Protein AF-A0A8H3E520-F1 (afdb_monomer)

Solvent-accessible surface area (backbone atoms only — not comparable to full-atom values): 12399 Å² total; per-residue (Å²): 134,82,82,78,77,76,71,86,87,72,66,72,47,60,16,39,40,47,62,89,47,100,78,28,52,32,46,26,59,73,43,71,66,49,50,52,34,48,75,73,61,36,59,78,46,60,71,42,37,69,41,26,43,71,50,84,28,80,38,60,46,40,53,54,48,36,53,53,45,32,72,74,74,45,58,94,65,39,38,60,53,51,15,66,36,67,69,50,36,47,53,50,42,52,52,50,39,69,46,90,46,90,74,82,57,71,51,69,62,48,76,45,81,45,72,53,62,46,91,96,47,79,62,45,62,39,22,36,38,36,29,55,51,87,51,44,68,62,57,47,50,53,39,44,75,66,60,59,49,58,50,52,68,55,26,46,54,53,48,53,41,51,55,54,53,52,54,63,74,49,66,79,78,77,76,77,72,82,86,77,84,84,84,82,86,83,83,87,84,81,89,82,84,90,88,84,86,91,89,84,86,88,133

Sequence (203 aa):
MLNTEYMPTSSNVLGTPIPFLPHAISVSLPTWDDNVAYVEGDQRVVDAMATGYPRFFIHRDIQALAGICETKFGQPGEKCFLFPSDYTADAFRQFMINHPSVPPSPIPVRLVEYAISGKGTDPLELHIALFQADAFSLGNEFWQHTGLGISSRFASTALNLFAQKESIRRPTSLSTAPDLKTLTSPRNAKETRCWLKPRFARG

Organism: NCBI:txid456999

Secondary structure (DSSP, 8-state):
------------STT-BSSSSTT-S-B---SHHHHHHHHHT-HHHHHH-S---TTTS--HHHHHHHHHHHHHHPPTTEEEEEESSHHHHHHHHHHHHHS--SS------EEEEEEE--TTS--EEEEEEEEEGGGHHHHHHHHHHH--S--HHHHHHHHHHHHHHHHHHS------PPP------------------------

pLDDT: mean 81.7, std 22.61, range [26.23, 98.5]

Foldseek 3Di:
DDPPPDQPQDPLQQQQAVVNDQQGADTDQNDPVSVVCVVVVPCVRVVSHQHHHVLSGVHPLQVVLQVVCCVVPNDPQKGKFKAQDPVLLVVLQCQQQPDDDVVNDGFDWDKDWDWLDAVPDGTRIMIIIMTGPVCVVVSSVCCNPPVRGDGSVSSVVSVVSVVRVVCVVDPPPPPPDDDDDDDDDDDDDDDDDDDDDDDDDDD

Nearest PDB structures (foldseek):
  2gx8-assembly1_B  TM=3.457E-01  e=6.576E-01  Bacillus cereus ATCC 14579
  6czm-assembly1_C  TM=4.032E-01  e=2.481E+00  Medicago truncatula
  6czm-assembly1_F  TM=4.146E-01  e=3.404E+00  Medicago truncatula
  6czm-assembly1_A  TM=3.839E-01  e=2.999E+00  Medicago truncatula
  6czm-assembly1_D  TM=3.875E-01  e=3.626E+00  Medicago truncatula

Structure (mmCIF, N/CA/C/O backbone):
data_AF-A0A8H3E520-F1
#
_entry.id   AF-A0A8H3E520-F1
#
loop_
_atom_site.group_PDB
_atom_site.id
_atom_site.type_symbol
_atom_site.label_atom_id
_atom_site.label_alt_id
_atom_site.label_comp_id
_atom_site.label_asym_id
_atom_site.label_entity_id
_atom_site.label_seq_id
_atom_site.pdbx_PDB_ins_code
_atom_site.Cartn_x
_atom_site.Cartn_y
_atom_site.Cartn_z
_atom_site.occupancy
_atom_site.B_iso_or_equiv
_atom_site.auth_seq_id
_atom_site.auth_comp_id
_atom_site.auth_asym_id
_atom_site.auth_atom_id
_atom_site.pdbx_PDB_model_num
ATOM 1 N N . MET A 1 1 ? 42.693 10.589 7.303 1.00 36.12 1 MET A N 1
ATOM 2 C CA . MET A 1 1 ? 42.311 10.012 5.998 1.00 36.12 1 MET A CA 1
ATOM 3 C C . MET A 1 1 ? 41.198 9.019 6.268 1.00 36.12 1 MET A C 1
ATOM 5 O O . MET A 1 1 ? 41.477 7.967 6.823 1.00 36.12 1 MET A O 1
ATOM 9 N N . LEU A 1 2 ? 39.941 9.400 6.031 1.00 37.69 2 LEU A N 1
ATOM 10 C CA . LEU A 1 2 ? 38.816 8.484 6.217 1.00 37.69 2 LEU A CA 1
ATOM 11 C C . LEU A 1 2 ? 38.733 7.577 4.990 1.00 37.69 2 LEU A C 1
ATOM 13 O O . LEU A 1 2 ? 38.649 8.055 3.859 1.00 37.69 2 LEU A O 1
ATOM 17 N N . ASN A 1 3 ? 38.829 6.278 5.251 1.00 38.84 3 ASN A N 1
ATOM 18 C CA . ASN A 1 3 ? 38.736 5.213 4.270 1.00 38.84 3 ASN A CA 1
ATOM 19 C C . ASN A 1 3 ? 37.339 5.281 3.639 1.00 38.84 3 ASN A C 1
ATOM 21 O O . ASN A 1 3 ? 36.342 4.998 4.301 1.00 38.84 3 ASN A O 1
ATOM 25 N N . THR A 1 4 ? 37.258 5.738 2.390 1.00 45.31 4 THR A N 1
ATOM 26 C CA . THR A 1 4 ? 36.008 5.727 1.623 1.00 45.31 4 THR A CA 1
ATOM 27 C C . THR A 1 4 ? 35.853 4.313 1.089 1.00 45.31 4 THR A C 1
ATOM 29 O O . THR A 1 4 ? 36.310 3.996 -0.006 1.00 45.31 4 THR A O 1
ATOM 32 N N . GLU A 1 5 ? 35.320 3.430 1.928 1.00 48.59 5 GLU A N 1
ATOM 33 C CA . GLU A 1 5 ? 35.005 2.066 1.531 1.00 48.59 5 GLU A CA 1
ATOM 34 C C . GLU A 1 5 ? 33.930 2.137 0.439 1.00 48.59 5 GLU A C 1
ATOM 36 O O . GLU A 1 5 ? 32.817 2.625 0.641 1.00 48.59 5 GLU A O 1
ATOM 41 N N . TYR A 1 6 ? 34.340 1.760 -0.768 1.00 46.47 6 TYR A N 1
ATOM 42 C CA . TYR A 1 6 ? 33.546 1.758 -1.984 1.00 46.47 6 TYR A CA 1
ATOM 43 C C . TYR A 1 6 ? 32.339 0.835 -1.783 1.00 46.47 6 TYR A C 1
ATOM 45 O O . TYR A 1 6 ? 32.478 -0.388 -1.783 1.00 46.47 6 TYR A O 1
ATOM 53 N N . MET A 1 7 ? 31.147 1.409 -1.590 1.00 49.00 7 MET A N 1
ATOM 54 C CA . MET A 1 7 ? 29.906 0.640 -1.679 1.00 49.00 7 MET A CA 1
ATOM 55 C C . MET A 1 7 ? 29.836 0.015 -3.079 1.00 49.00 7 MET A C 1
ATOM 57 O O . MET A 1 7 ? 30.052 0.736 -4.052 1.00 49.00 7 MET A O 1
ATOM 61 N N . PRO A 1 8 ? 29.564 -1.293 -3.227 1.00 46.72 8 PRO A N 1
ATOM 62 C CA . PRO A 1 8 ? 29.490 -1.917 -4.543 1.00 46.72 8 PRO A CA 1
ATOM 63 C C . PRO A 1 8 ? 28.326 -1.294 -5.331 1.00 46.72 8 PRO A C 1
ATOM 65 O O . PRO A 1 8 ? 27.160 -1.548 -5.047 1.00 46.72 8 PRO A O 1
ATOM 68 N N . THR A 1 9 ? 28.638 -0.438 -6.305 1.00 54.03 9 THR A N 1
ATOM 69 C CA . THR A 1 9 ? 27.675 0.397 -7.051 1.00 54.03 9 THR A CA 1
ATOM 70 C C . THR A 1 9 ? 27.057 -0.270 -8.283 1.00 54.03 9 THR A C 1
ATOM 72 O O . THR A 1 9 ? 26.394 0.404 -9.062 1.00 54.03 9 THR A O 1
ATOM 75 N N . SER A 1 10 ? 27.212 -1.577 -8.494 1.00 56.56 10 SER A N 1
ATOM 76 C CA . SER A 1 10 ? 26.623 -2.242 -9.669 1.00 56.56 10 SER A CA 1
ATOM 77 C C . SER A 1 10 ? 25.981 -3.582 -9.328 1.00 56.56 10 SER A C 1
ATOM 79 O O . SER A 1 10 ? 26.473 -4.651 -9.681 1.00 56.56 10 SER A O 1
ATOM 81 N N . SER A 1 11 ? 24.819 -3.552 -8.673 1.00 60.22 11 SER A N 1
ATOM 82 C CA . SER A 1 11 ? 23.921 -4.702 -8.764 1.00 60.22 11 SER A CA 1
ATOM 83 C C . SER A 1 11 ? 23.297 -4.715 -10.164 1.00 60.22 11 SER A C 1
ATOM 85 O O . SER A 1 11 ? 22.214 -4.176 -10.369 1.00 60.22 11 SER A O 1
ATOM 87 N N . ASN A 1 12 ? 23.960 -5.354 -11.131 1.00 77.19 12 ASN A N 1
ATOM 88 C CA . ASN A 1 12 ? 23.386 -5.660 -12.456 1.00 77.19 12 ASN A CA 1
ATOM 89 C C . ASN A 1 12 ? 22.220 -6.669 -12.382 1.00 77.19 12 ASN A C 1
ATOM 91 O O . ASN A 1 12 ? 21.696 -7.102 -13.402 1.00 77.19 12 ASN A O 1
ATOM 95 N N . VAL A 1 13 ? 21.842 -7.090 -11.176 1.00 92.69 13 VAL A N 1
ATOM 96 C CA . VAL A 1 13 ? 20.749 -8.022 -10.931 1.00 92.69 13 VAL A CA 1
ATOM 97 C C . VAL A 1 13 ? 19.438 -7.243 -10.901 1.00 92.69 13 VAL A C 1
ATOM 99 O O . VAL A 1 13 ? 19.226 -6.410 -10.016 1.00 92.69 13 VAL A O 1
ATOM 102 N N . LEU A 1 14 ? 18.569 -7.545 -11.864 1.00 94.44 14 LEU A N 1
ATOM 103 C CA . LEU A 1 14 ? 17.219 -7.000 -11.987 1.00 94.44 14 LEU A CA 1
ATOM 104 C C . LEU A 1 14 ? 16.463 -7.028 -10.651 1.00 94.44 14 LEU A C 1
ATOM 106 O O . LEU A 1 14 ? 16.479 -8.032 -9.943 1.00 94.44 14 LEU A O 1
ATOM 110 N N . GLY A 1 15 ? 15.801 -5.921 -10.318 1.00 93.19 15 GLY A N 1
ATOM 111 C CA . GLY A 1 15 ? 14.939 -5.805 -9.143 1.00 93.19 15 GLY A CA 1
ATOM 112 C C . GLY A 1 15 ? 15.669 -5.607 -7.811 1.00 93.19 15 GLY A C 1
ATOM 113 O O . GLY A 1 15 ? 15.013 -5.409 -6.785 1.00 93.19 15 GLY A O 1
ATOM 114 N N . THR A 1 16 ? 17.009 -5.596 -7.807 1.00 94.25 16 THR A N 1
ATOM 115 C CA . THR A 1 16 ? 17.799 -5.363 -6.586 1.00 94.25 16 THR A CA 1
ATOM 116 C C . THR A 1 16 ? 17.612 -3.929 -6.076 1.00 94.25 16 THR A C 1
ATOM 118 O O . THR A 1 16 ? 17.698 -3.004 -6.884 1.00 94.25 16 THR A O 1
ATOM 121 N N . PRO A 1 17 ? 17.402 -3.705 -4.763 1.00 93.75 17 PRO A N 1
ATOM 122 C CA . PRO A 1 17 ? 17.286 -2.365 -4.189 1.00 93.75 17 PRO A CA 1
ATOM 123 C C . PRO A 1 17 ? 18.548 -1.515 -4.390 1.00 93.75 17 PRO A C 1
ATOM 125 O O . PRO A 1 17 ? 19.662 -1.991 -4.162 1.00 93.75 17 PRO A O 1
ATOM 128 N N . ILE A 1 18 ? 18.370 -0.239 -4.750 1.00 91.50 18 ILE A N 1
ATOM 129 C CA . ILE A 1 18 ? 19.457 0.740 -4.887 1.00 91.50 18 ILE A CA 1
ATOM 130 C C . ILE A 1 18 ? 19.154 1.978 -4.020 1.00 91.50 18 ILE A C 1
ATOM 132 O O . ILE A 1 18 ? 18.182 2.688 -4.293 1.00 91.50 18 ILE A O 1
ATOM 136 N N . PRO A 1 19 ? 19.976 2.294 -2.998 1.00 91.50 19 PRO A N 1
ATOM 137 C CA . PRO A 1 19 ? 21.049 1.464 -2.433 1.00 91.50 19 PRO A CA 1
ATOM 138 C C . PRO A 1 19 ? 20.498 0.171 -1.808 1.00 91.50 19 PRO A C 1
ATOM 140 O O . PRO A 1 19 ? 19.293 0.053 -1.594 1.00 91.50 19 PRO A O 1
ATOM 143 N N . PHE A 1 20 ? 21.370 -0.785 -1.472 1.00 91.12 20 PHE A N 1
ATOM 144 C CA . PHE A 1 20 ? 20.974 -2.062 -0.865 1.00 91.12 20 PHE A CA 1
ATOM 145 C C . PHE A 1 20 ? 20.517 -1.887 0.597 1.00 91.12 20 PHE A C 1
ATOM 147 O O . PHE A 1 20 ? 21.242 -2.182 1.545 1.00 91.12 20 PHE A O 1
ATOM 154 N N . LEU A 1 21 ? 19.309 -1.348 0.775 1.00 92.69 21 LEU A N 1
ATOM 155 C CA . LEU A 1 21 ? 18.659 -1.089 2.057 1.00 92.69 21 LEU A CA 1
ATOM 156 C C . LEU A 1 21 ? 17.208 -1.600 2.028 1.00 92.69 21 LEU A C 1
ATOM 158 O O . LEU A 1 21 ? 16.562 -1.503 0.983 1.00 92.69 21 LEU A O 1
ATOM 162 N N . PRO A 1 22 ? 16.646 -2.049 3.170 1.00 90.62 22 PRO A N 1
ATOM 163 C CA . PRO A 1 22 ? 15.295 -2.626 3.228 1.00 90.62 22 PRO A CA 1
ATOM 164 C C . PRO A 1 22 ? 14.175 -1.717 2.715 1.00 90.62 22 PRO A C 1
ATOM 166 O O . PRO A 1 22 ? 13.149 -2.199 2.264 1.00 90.62 22 PRO A O 1
ATOM 169 N N . HIS A 1 23 ? 14.358 -0.399 2.795 1.00 94.25 23 HIS A N 1
ATOM 170 C CA . HIS A 1 23 ? 13.349 0.594 2.421 1.00 94.25 23 HIS A CA 1
ATOM 171 C C . HIS A 1 23 ? 13.836 1.519 1.303 1.00 94.25 23 HIS A C 1
ATOM 173 O O . HIS A 1 23 ? 13.435 2.684 1.246 1.00 94.25 23 HIS A O 1
ATOM 179 N N . ALA A 1 24 ? 14.747 1.035 0.454 1.00 94.06 24 ALA A N 1
ATOM 180 C CA . ALA A 1 24 ? 15.165 1.788 -0.719 1.00 94.06 24 ALA A CA 1
ATOM 181 C C . ALA A 1 24 ? 13.967 2.047 -1.643 1.00 94.06 24 ALA A C 1
ATOM 183 O O . ALA A 1 24 ? 13.038 1.246 -1.720 1.00 94.06 24 ALA A O 1
ATOM 184 N N . ILE A 1 25 ? 13.994 3.182 -2.335 1.00 93.44 25 ILE A N 1
ATOM 185 C CA . ILE A 1 25 ? 12.897 3.648 -3.199 1.00 93.44 25 ILE A CA 1
ATOM 186 C C . ILE A 1 25 ? 13.217 3.507 -4.690 1.00 93.44 25 ILE A C 1
ATOM 188 O O . ILE A 1 25 ? 12.490 4.022 -5.534 1.00 93.44 25 ILE A O 1
ATOM 192 N N . SER A 1 26 ? 14.334 2.856 -5.006 1.00 92.88 26 SER A N 1
ATOM 193 C CA . SER A 1 26 ? 14.795 2.595 -6.363 1.00 92.88 26 SER A CA 1
ATOM 194 C C . SER A 1 26 ? 15.270 1.152 -6.467 1.00 92.88 26 SER A C 1
ATOM 196 O O . SER A 1 26 ? 15.669 0.544 -5.468 1.00 92.88 26 SER A O 1
ATOM 198 N N . VAL A 1 27 ? 15.217 0.614 -7.681 1.00 93.44 27 VAL A N 1
ATOM 199 C CA . VAL A 1 27 ? 15.663 -0.737 -8.016 1.00 93.44 27 VAL A CA 1
ATOM 200 C C . VAL A 1 27 ? 16.509 -0.734 -9.275 1.00 93.44 27 VAL A C 1
ATOM 202 O O . VAL A 1 27 ? 16.410 0.163 -10.109 1.00 93.44 27 VAL A O 1
ATOM 205 N N . SER A 1 28 ? 17.330 -1.767 -9.415 1.00 94.31 28 SER A N 1
ATOM 206 C CA . SER A 1 28 ? 18.088 -2.015 -10.632 1.00 94.31 28 SER A CA 1
ATOM 207 C C . SER A 1 28 ? 17.175 -2.492 -11.759 1.00 94.31 28 SER A C 1
ATOM 209 O O . SER A 1 28 ? 16.556 -3.552 -11.655 1.00 94.31 28 SER A O 1
ATOM 211 N N . LEU A 1 29 ? 17.129 -1.725 -12.846 1.00 94.50 29 LEU A N 1
ATOM 212 C CA . LEU A 1 29 ? 16.596 -2.129 -14.147 1.00 94.50 29 LEU A CA 1
ATOM 213 C C . LEU A 1 29 ? 17.771 -2.069 -15.139 1.00 94.50 29 LEU A C 1
ATOM 215 O O . LEU A 1 29 ? 18.030 -1.007 -15.709 1.00 94.50 29 LEU A O 1
ATOM 219 N N . PRO A 1 30 ? 18.564 -3.151 -15.256 1.00 94.06 30 PR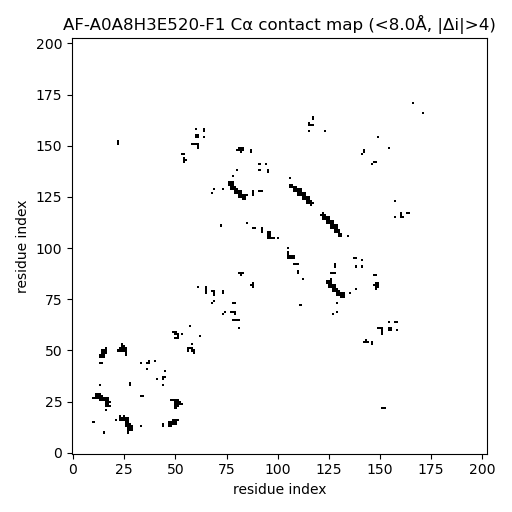O A N 1
ATOM 220 C CA . PRO A 1 30 ? 19.898 -3.101 -15.853 1.00 94.06 30 PRO A CA 1
ATOM 221 C C . PRO A 1 30 ? 19.888 -2.876 -17.369 1.00 94.06 30 PRO A C 1
ATOM 223 O O . PRO A 1 30 ? 20.884 -2.398 -17.912 1.00 94.06 30 PRO A O 1
ATOM 226 N N . THR A 1 31 ? 18.792 -3.202 -18.058 1.00 94.44 31 THR A N 1
ATOM 227 C CA . THR A 1 31 ? 18.652 -3.011 -19.508 1.00 94.44 31 THR A CA 1
ATOM 228 C C . THR A 1 31 ? 17.487 -2.083 -19.857 1.00 94.44 31 THR A C 1
ATOM 230 O O . THR A 1 31 ? 16.575 -1.856 -19.058 1.00 94.44 31 THR A O 1
ATOM 233 N N . TRP A 1 32 ? 17.498 -1.534 -21.076 1.00 95.12 32 TRP A N 1
ATOM 234 C CA . TRP A 1 32 ? 16.351 -0.781 -21.593 1.00 95.12 32 TRP A CA 1
ATOM 235 C C . TRP A 1 32 ? 15.110 -1.673 -21.739 1.00 95.12 32 TRP A C 1
ATOM 237 O O . TRP A 1 32 ? 14.015 -1.244 -21.390 1.00 95.12 32 TRP A O 1
ATOM 247 N N . ASP A 1 33 ? 15.290 -2.932 -22.144 1.00 96.31 33 ASP A N 1
ATOM 248 C CA . ASP A 1 33 ? 14.200 -3.908 -22.242 1.00 96.31 33 ASP A CA 1
ATOM 249 C C . ASP A 1 33 ? 13.547 -4.166 -20.877 1.00 96.31 33 ASP A C 1
ATOM 251 O O . ASP A 1 33 ? 12.329 -4.281 -20.796 1.00 96.31 33 ASP A O 1
ATOM 255 N N . ASP A 1 34 ? 14.316 -4.171 -19.782 1.00 95.50 34 ASP A N 1
ATOM 256 C CA . ASP A 1 34 ? 13.751 -4.251 -18.428 1.00 95.50 34 ASP A CA 1
ATOM 257 C C . ASP A 1 34 ? 12.934 -3.006 -18.055 1.00 95.50 34 ASP A C 1
ATOM 259 O O . ASP A 1 34 ? 11.949 -3.122 -17.329 1.00 95.50 34 ASP A O 1
ATOM 263 N N . ASN A 1 35 ? 13.305 -1.820 -18.555 1.00 94.12 35 ASN A N 1
ATOM 264 C CA . ASN A 1 35 ? 12.515 -0.601 -18.353 1.00 94.12 35 ASN A CA 1
ATOM 265 C C . ASN A 1 35 ? 11.197 -0.655 -19.134 1.00 94.12 35 ASN A C 1
ATOM 267 O O . ASN A 1 35 ? 10.155 -0.307 -18.583 1.00 94.12 35 ASN A O 1
ATOM 271 N N . VAL A 1 36 ? 11.231 -1.114 -20.389 1.00 95.75 36 VAL A N 1
ATOM 272 C CA . VAL A 1 36 ? 10.022 -1.313 -21.205 1.00 95.75 36 VAL A CA 1
ATOM 273 C C . VAL A 1 36 ? 9.106 -2.344 -20.543 1.00 95.75 36 VAL A C 1
ATOM 275 O O . VAL A 1 36 ? 7.950 -2.044 -20.259 1.00 95.75 36 VAL A O 1
ATOM 278 N N . ALA A 1 37 ? 9.649 -3.509 -20.189 1.00 95.12 37 ALA A N 1
ATOM 279 C CA . ALA A 1 37 ? 8.913 -4.590 -19.544 1.00 95.12 37 ALA A CA 1
ATOM 280 C C . ALA A 1 37 ? 8.342 -4.189 -18.169 1.00 95.12 37 ALA A C 1
ATOM 282 O O . ALA A 1 37 ? 7.238 -4.602 -17.821 1.00 95.12 37 ALA A O 1
ATOM 283 N N . TYR A 1 38 ? 9.039 -3.343 -17.396 1.00 93.88 38 TYR A N 1
ATOM 284 C CA . TYR A 1 38 ? 8.496 -2.762 -16.162 1.00 93.88 38 TYR A CA 1
ATOM 285 C C . TYR A 1 38 ? 7.240 -1.920 -16.427 1.00 93.88 38 TYR A C 1
ATOM 287 O O . TYR A 1 38 ? 6.239 -2.076 -15.729 1.00 93.88 38 TYR A O 1
ATOM 295 N N . VAL A 1 39 ? 7.277 -1.044 -17.437 1.00 91.00 39 VAL A N 1
ATOM 296 C CA . VAL A 1 39 ? 6.141 -0.179 -17.799 1.00 91.00 39 VAL A CA 1
ATOM 297 C C . VAL A 1 39 ? 4.965 -0.993 -18.341 1.00 91.00 39 VAL A C 1
ATOM 299 O O . VAL A 1 39 ? 3.815 -0.679 -18.044 1.00 91.00 39 VAL A O 1
ATOM 302 N N . GLU A 1 40 ? 5.243 -2.053 -19.097 1.00 93.88 40 GLU A N 1
ATOM 303 C CA . GLU A 1 40 ? 4.228 -2.973 -19.627 1.00 93.88 40 GLU A CA 1
ATOM 304 C C . GLU A 1 40 ? 3.661 -3.931 -18.563 1.00 93.88 40 GLU A C 1
ATOM 306 O O . GLU A 1 40 ? 2.665 -4.609 -18.813 1.00 93.88 40 GLU A O 1
ATOM 311 N N . GLY A 1 41 ? 4.256 -3.973 -17.365 1.00 91.44 41 GLY A N 1
ATOM 312 C CA . GLY A 1 41 ? 3.816 -4.837 -16.272 1.00 91.44 41 GLY A CA 1
ATOM 313 C C . GLY A 1 41 ? 4.168 -6.314 -16.468 1.00 91.44 41 GLY A C 1
ATOM 314 O O . GLY A 1 41 ? 3.446 -7.183 -15.979 1.00 91.44 41 GLY A O 1
ATOM 315 N N . ASP A 1 42 ? 5.259 -6.616 -17.178 1.00 95.50 42 ASP A N 1
ATOM 316 C CA . ASP A 1 42 ? 5.757 -7.983 -17.352 1.00 95.50 42 ASP A CA 1
ATOM 317 C C . ASP A 1 42 ? 6.078 -8.615 -15.986 1.00 95.50 42 ASP A C 1
ATOM 319 O O . ASP A 1 42 ? 6.880 -8.091 -15.201 1.00 95.50 42 ASP A O 1
ATOM 323 N N . GLN A 1 43 ? 5.484 -9.782 -15.720 1.00 94.06 43 GLN A N 1
ATOM 324 C CA . GLN A 1 43 ? 5.637 -10.491 -14.450 1.00 94.06 43 GLN A CA 1
ATOM 325 C C . GLN A 1 43 ? 7.088 -10.858 -14.141 1.00 94.06 43 GLN A C 1
ATOM 327 O O . GLN A 1 43 ? 7.489 -10.794 -12.985 1.00 94.06 43 GLN A O 1
ATOM 332 N N . ARG A 1 44 ? 7.927 -11.136 -15.148 1.00 94.56 44 ARG A N 1
ATOM 333 C CA . ARG A 1 44 ? 9.363 -11.388 -14.937 1.00 94.56 44 ARG A CA 1
ATOM 334 C C . ARG A 1 44 ? 10.037 -10.225 -14.206 1.00 94.56 44 ARG A C 1
ATOM 336 O O . ARG A 1 44 ? 10.920 -10.456 -13.383 1.00 94.56 44 ARG A O 1
ATOM 343 N N . VAL A 1 45 ? 9.655 -8.987 -14.528 1.00 94.12 45 VAL A N 1
ATOM 344 C CA . VAL A 1 45 ? 10.217 -7.783 -13.906 1.00 94.12 45 VAL A CA 1
ATOM 345 C C . VAL A 1 45 ? 9.507 -7.479 -12.593 1.00 94.12 45 VAL A C 1
ATOM 347 O O . VAL A 1 45 ? 10.175 -7.288 -11.578 1.00 94.12 45 VAL A O 1
ATOM 350 N N . VAL A 1 46 ? 8.173 -7.486 -12.587 1.00 91.69 46 VAL A N 1
ATOM 351 C CA . VAL A 1 46 ? 7.361 -7.171 -11.399 1.00 91.69 46 VAL A CA 1
ATOM 352 C C . VAL A 1 46 ? 7.646 -8.135 -10.240 1.00 91.69 46 VAL A C 1
ATOM 354 O O . VAL A 1 46 ? 7.775 -7.697 -9.093 1.00 91.69 46 VAL A O 1
ATOM 357 N N . ASP A 1 47 ? 7.812 -9.427 -10.524 1.00 92.31 47 ASP A N 1
ATOM 358 C CA . ASP A 1 47 ? 8.134 -10.441 -9.516 1.00 92.31 47 ASP A CA 1
ATOM 359 C C . ASP A 1 47 ? 9.577 -10.322 -9.012 1.00 92.31 47 ASP A C 1
ATOM 361 O O . ASP A 1 47 ? 9.847 -10.598 -7.842 1.00 92.31 47 ASP A O 1
ATOM 365 N N . ALA A 1 48 ? 10.508 -9.871 -9.861 1.00 93.31 48 ALA A N 1
ATOM 366 C CA . ALA A 1 48 ? 11.903 -9.656 -9.478 1.00 93.31 48 ALA A CA 1
ATOM 367 C C . ALA A 1 48 ? 12.095 -8.413 -8.591 1.00 93.31 48 ALA A C 1
ATOM 369 O O . ALA A 1 48 ? 13.071 -8.332 -7.842 1.00 93.31 48 ALA A O 1
ATOM 370 N N . MET A 1 49 ? 11.187 -7.434 -8.654 1.00 91.69 49 MET A N 1
ATOM 371 C CA . MET A 1 49 ? 11.284 -6.200 -7.874 1.00 91.69 49 MET A CA 1
ATOM 372 C C . MET A 1 49 ? 11.142 -6.452 -6.368 1.00 91.69 49 MET A C 1
ATOM 374 O O . MET A 1 49 ? 10.065 -6.772 -5.852 1.00 91.69 49 MET A O 1
ATOM 378 N N . ALA A 1 50 ? 12.233 -6.213 -5.638 1.00 90.25 50 ALA A N 1
ATOM 379 C CA . ALA A 1 50 ? 12.231 -6.233 -4.178 1.00 90.25 50 ALA A CA 1
ATOM 380 C C . ALA A 1 50 ? 11.555 -4.987 -3.578 1.00 90.25 50 ALA A C 1
ATOM 382 O O . ALA A 1 50 ? 10.921 -5.055 -2.526 1.00 90.25 50 ALA A O 1
ATOM 383 N N . THR A 1 51 ? 11.691 -3.843 -4.249 1.00 93.00 51 THR A N 1
ATOM 384 C CA . THR A 1 51 ? 11.105 -2.556 -3.858 1.00 93.00 51 THR A CA 1
ATOM 385 C C . THR A 1 51 ? 10.810 -1.719 -5.106 1.00 93.00 51 THR A C 1
ATOM 387 O O . THR A 1 51 ? 10.958 -2.186 -6.231 1.00 93.00 51 THR A O 1
ATOM 390 N N . GLY A 1 52 ? 10.399 -0.472 -4.930 1.00 92.31 52 GLY A N 1
ATOM 391 C CA . GLY A 1 52 ? 10.237 0.483 -6.010 1.00 92.31 52 GLY A CA 1
ATOM 392 C C . GLY A 1 52 ? 9.875 1.854 -5.468 1.00 92.31 52 GLY A C 1
ATOM 393 O O . GLY A 1 52 ? 9.830 2.080 -4.254 1.00 92.31 52 GLY A O 1
ATOM 394 N N . TYR A 1 53 ? 9.604 2.784 -6.375 1.00 93.56 53 TYR A N 1
ATOM 395 C CA . TYR A 1 53 ? 9.166 4.107 -5.969 1.00 93.56 53 TYR A CA 1
ATOM 396 C C . TYR A 1 53 ? 7.796 4.003 -5.268 1.00 93.56 53 TYR A C 1
ATOM 398 O O . TYR A 1 53 ? 6.876 3.444 -5.871 1.00 93.56 53 TYR A O 1
ATOM 406 N N . PRO A 1 54 ? 7.611 4.544 -4.043 1.00 92.31 54 PRO A N 1
ATOM 407 C CA . PRO A 1 54 ? 6.444 4.250 -3.200 1.00 92.31 54 PRO A CA 1
ATOM 408 C C . PRO A 1 54 ? 5.075 4.514 -3.831 1.00 92.31 54 PRO A C 1
ATOM 410 O O . PRO A 1 54 ? 4.086 3.926 -3.409 1.00 92.31 54 PRO A O 1
ATOM 413 N N . ARG A 1 55 ? 5.005 5.397 -4.833 1.00 93.19 55 ARG A N 1
ATOM 414 C CA . ARG A 1 55 ? 3.761 5.685 -5.555 1.00 93.19 55 ARG A CA 1
ATOM 415 C C . ARG A 1 55 ? 3.398 4.590 -6.556 1.00 93.19 55 ARG A C 1
ATOM 417 O O . ARG A 1 55 ? 2.226 4.292 -6.685 1.00 93.19 55 ARG A O 1
ATOM 424 N N . PHE A 1 56 ? 4.374 3.966 -7.214 1.00 91.00 56 PHE A N 1
ATOM 425 C CA . PHE A 1 56 ? 4.142 2.954 -8.258 1.00 91.00 56 PHE A CA 1
ATOM 426 C C . PHE A 1 56 ? 4.277 1.518 -7.751 1.00 91.00 56 PHE A C 1
ATOM 428 O O . PHE A 1 56 ? 3.734 0.598 -8.352 1.00 91.00 56 PHE A O 1
ATOM 435 N N . PHE A 1 57 ? 4.977 1.326 -6.634 1.00 92.25 57 PHE A N 1
ATOM 436 C CA . PHE A 1 57 ? 5.178 0.026 -6.015 1.00 92.25 57 PHE A CA 1
ATOM 437 C C . PHE A 1 57 ? 4.765 0.086 -4.544 1.00 92.25 57 PHE A C 1
ATOM 439 O O . PHE A 1 57 ? 5.450 0.688 -3.712 1.00 92.25 57 PHE A O 1
ATOM 446 N N . ILE A 1 58 ? 3.647 -0.561 -4.208 1.00 94.69 58 ILE A N 1
ATOM 447 C CA . ILE A 1 58 ? 3.236 -0.733 -2.812 1.00 94.69 58 ILE A CA 1
ATOM 448 C C . ILE A 1 58 ? 4.221 -1.706 -2.168 1.00 94.69 58 ILE A C 1
ATOM 450 O O . ILE A 1 58 ? 4.262 -2.879 -2.526 1.00 94.69 58 ILE A O 1
ATOM 454 N N . HIS A 1 59 ? 5.028 -1.218 -1.230 1.00 95.62 59 HIS A N 1
ATOM 455 C CA . HIS A 1 59 ? 6.089 -2.002 -0.599 1.00 95.62 59 HIS A CA 1
ATOM 456 C C . HIS A 1 59 ? 5.570 -3.321 0.002 1.00 95.62 59 HIS A C 1
ATOM 458 O O . HIS A 1 59 ? 4.479 -3.362 0.571 1.00 95.62 59 HIS A O 1
ATOM 464 N N . ARG A 1 60 ? 6.370 -4.394 -0.058 1.00 94.69 60 ARG A N 1
ATOM 465 C CA . ARG A 1 60 ? 5.961 -5.743 0.384 1.00 94.69 60 ARG A CA 1
ATOM 466 C C . ARG A 1 60 ? 5.514 -5.791 1.850 1.00 94.69 60 ARG A C 1
ATOM 468 O O . ARG A 1 60 ? 4.500 -6.411 2.140 1.00 94.69 60 ARG A O 1
ATOM 475 N N . ASP A 1 61 ? 6.174 -5.058 2.748 1.00 96.88 61 ASP A N 1
ATOM 476 C CA . ASP A 1 61 ? 5.719 -4.917 4.146 1.00 96.88 61 ASP A CA 1
ATOM 477 C C . ASP A 1 61 ? 4.311 -4.309 4.262 1.00 96.88 61 ASP A C 1
ATOM 479 O O . ASP A 1 61 ? 3.519 -4.726 5.103 1.00 96.88 61 ASP A O 1
ATOM 483 N N . ILE A 1 62 ? 3.974 -3.338 3.406 1.00 97.75 62 ILE A N 1
ATOM 484 C CA . ILE A 1 62 ? 2.640 -2.724 3.382 1.00 97.75 62 ILE A CA 1
ATOM 485 C C . ILE A 1 62 ? 1.620 -3.756 2.890 1.00 97.75 62 ILE A C 1
ATOM 487 O O . ILE A 1 62 ? 0.566 -3.896 3.502 1.00 97.75 62 ILE A O 1
ATOM 491 N N . GLN A 1 63 ? 1.954 -4.528 1.847 1.00 97.06 63 GLN A N 1
ATOM 492 C CA . GLN A 1 63 ? 1.108 -5.619 1.342 1.00 97.06 63 GLN A CA 1
ATOM 493 C C . GLN A 1 63 ? 0.877 -6.704 2.409 1.00 97.06 63 GLN A C 1
ATOM 495 O O . GLN A 1 63 ? -0.251 -7.152 2.607 1.00 97.06 63 GLN A O 1
ATOM 500 N N . ALA A 1 64 ? 1.925 -7.102 3.133 1.00 97.50 64 ALA A N 1
ATOM 501 C CA . ALA A 1 64 ? 1.833 -8.093 4.203 1.00 97.50 64 ALA A CA 1
ATOM 502 C C . ALA A 1 64 ? 0.955 -7.596 5.361 1.00 97.50 64 ALA A C 1
ATOM 504 O O . ALA A 1 64 ? 0.079 -8.321 5.838 1.00 97.50 64 ALA A O 1
ATOM 505 N N . LEU A 1 65 ? 1.143 -6.342 5.78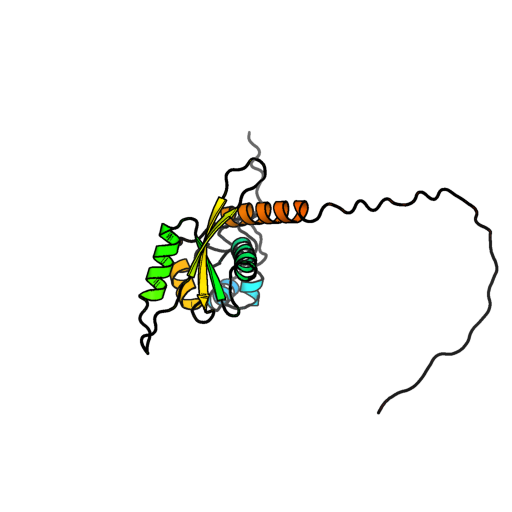3 1.00 98.19 65 LEU A N 1
ATOM 506 C CA . LEU A 1 65 ? 0.314 -5.725 6.815 1.00 98.19 65 LEU A CA 1
ATOM 507 C C . LEU A 1 65 ? -1.147 -5.599 6.364 1.00 98.19 65 LEU A C 1
ATOM 509 O O . LEU A 1 65 ? -2.049 -5.888 7.152 1.00 98.19 65 LEU A O 1
ATOM 513 N N . ALA A 1 66 ? -1.385 -5.221 5.107 1.00 98.12 66 ALA A N 1
ATOM 514 C CA . ALA A 1 66 ? -2.721 -5.165 4.524 1.00 98.12 66 ALA A CA 1
ATOM 515 C C . ALA A 1 66 ? -3.388 -6.547 4.551 1.00 98.12 66 ALA A C 1
ATOM 517 O O . ALA A 1 66 ? -4.505 -6.657 5.037 1.00 98.12 66 ALA A O 1
ATOM 518 N N . GLY A 1 67 ? -2.683 -7.619 4.176 1.00 97.81 67 GLY A N 1
ATOM 519 C CA . GLY A 1 67 ? -3.210 -8.989 4.246 1.00 97.81 67 GLY A CA 1
ATOM 520 C C . GLY A 1 67 ? -3.617 -9.432 5.661 1.00 97.81 67 GLY A C 1
ATOM 521 O O . GLY A 1 67 ? -4.657 -10.072 5.846 1.00 97.81 67 GLY A O 1
ATOM 522 N N . ILE A 1 68 ? -2.849 -9.044 6.687 1.00 96.94 68 ILE A N 1
ATOM 523 C CA . ILE A 1 68 ? -3.228 -9.264 8.095 1.00 96.94 68 ILE A CA 1
ATOM 524 C C . ILE A 1 68 ? -4.506 -8.486 8.433 1.00 96.94 68 ILE A C 1
ATOM 526 O O . ILE A 1 68 ? -5.399 -9.017 9.097 1.00 96.94 68 ILE A O 1
ATOM 530 N N . CYS A 1 69 ? -4.607 -7.235 7.983 1.00 97.38 69 CYS A N 1
ATOM 531 C CA . CYS A 1 69 ? -5.763 -6.379 8.242 1.00 97.38 69 CYS A CA 1
ATOM 532 C C . CYS A 1 69 ? -7.022 -6.873 7.514 1.00 97.38 69 CYS A C 1
ATOM 534 O O . CYS A 1 69 ? -8.086 -6.914 8.126 1.00 97.38 69 CYS A O 1
ATOM 536 N N . GLU A 1 70 ? -6.897 -7.321 6.264 1.00 97.81 70 GLU A N 1
ATOM 537 C CA . GLU A 1 70 ? -7.957 -7.966 5.478 1.00 97.81 70 GLU A CA 1
ATOM 538 C C . GLU A 1 70 ? -8.479 -9.212 6.199 1.00 97.81 70 GLU A C 1
ATOM 540 O O . GLU A 1 70 ? -9.680 -9.351 6.403 1.00 97.81 70 GLU A O 1
ATOM 545 N N . THR A 1 71 ? -7.580 -10.071 6.688 1.00 96.69 71 THR A N 1
ATOM 546 C CA . THR A 1 71 ? -7.961 -11.287 7.427 1.00 96.69 71 THR A CA 1
ATOM 547 C C . THR A 1 71 ? -8.652 -10.971 8.756 1.00 96.69 71 THR A C 1
ATOM 549 O O . THR A 1 71 ? -9.547 -11.693 9.190 1.00 96.69 71 THR A O 1
ATOM 552 N N . LYS A 1 72 ? -8.218 -9.909 9.442 1.00 95.88 72 LYS A N 1
ATOM 553 C CA . LYS A 1 72 ? -8.682 -9.580 10.795 1.00 95.88 72 LYS A CA 1
ATOM 554 C C . LYS A 1 72 ? -9.952 -8.731 10.823 1.00 95.88 72 LYS A C 1
ATOM 556 O O . LYS A 1 72 ? -10.754 -8.881 11.742 1.00 95.88 72 LYS A O 1
ATOM 561 N N . PHE A 1 73 ? -10.092 -7.805 9.881 1.00 96.94 73 PHE A N 1
ATOM 562 C CA . PHE A 1 73 ? -11.130 -6.772 9.893 1.00 96.94 73 PHE A CA 1
ATOM 563 C C . PHE A 1 73 ? -11.988 -6.761 8.631 1.00 96.94 73 PHE A C 1
ATOM 565 O O . PHE A 1 73 ? -13.036 -6.109 8.640 1.00 96.94 73 PHE A O 1
ATOM 572 N N . GLY A 1 74 ? -11.547 -7.417 7.557 1.00 96.12 74 GLY A N 1
ATOM 573 C CA . GLY A 1 74 ? -12.249 -7.467 6.283 1.00 96.12 74 GLY A CA 1
ATOM 574 C C . GLY A 1 74 ? -13.336 -8.533 6.230 1.00 96.12 74 GLY A C 1
ATOM 575 O O . GLY A 1 74 ? -13.373 -9.479 7.017 1.00 96.12 74 GLY A O 1
ATOM 576 N N . GLN A 1 75 ? -14.246 -8.346 5.285 1.00 96.12 75 GLN A N 1
ATOM 577 C CA . GLN A 1 75 ? -15.237 -9.324 4.854 1.00 96.12 75 GLN A CA 1
ATOM 578 C C . GLN A 1 75 ? -14.756 -10.037 3.577 1.00 96.12 75 GLN A C 1
ATOM 580 O O . GLN A 1 75 ? -13.837 -9.555 2.908 1.00 96.12 75 GLN A O 1
ATOM 585 N N . PRO A 1 76 ? -15.349 -11.187 3.202 1.00 95.12 76 PRO A N 1
ATOM 586 C CA . PRO A 1 76 ? -15.021 -11.847 1.942 1.00 95.12 76 PRO A CA 1
ATOM 587 C C . PRO A 1 76 ? -15.158 -10.890 0.751 1.00 95.12 76 PRO A C 1
ATOM 589 O O . PRO A 1 76 ? -16.187 -10.239 0.597 1.00 95.12 76 PRO A O 1
ATOM 592 N N . GLY A 1 77 ? -14.120 -10.815 -0.083 1.00 94.94 77 GLY A N 1
ATOM 593 C CA . GLY A 1 77 ? -14.081 -9.918 -1.243 1.00 94.94 77 GLY A CA 1
ATOM 594 C C . GLY A 1 77 ? -13.611 -8.490 -0.944 1.00 94.94 77 GLY A C 1
ATOM 595 O O . GLY A 1 77 ? -13.420 -7.725 -1.887 1.00 94.94 77 GLY A O 1
ATOM 596 N N . GLU A 1 78 ? -13.367 -8.127 0.320 1.00 97.12 78 GLU A N 1
ATOM 597 C CA . GLU A 1 78 ? -12.795 -6.821 0.655 1.00 97.12 78 GLU A CA 1
ATOM 598 C C . GLU A 1 78 ? -11.265 -6.798 0.525 1.00 97.12 78 GLU A C 1
ATOM 600 O O . GLU A 1 78 ? -10.559 -7.768 0.814 1.00 97.12 78 GLU A O 1
ATOM 605 N N . LYS A 1 79 ? -10.761 -5.634 0.121 1.00 98.12 79 LYS A N 1
ATOM 606 C CA . LYS A 1 79 ? -9.357 -5.224 0.153 1.00 98.12 79 LYS A CA 1
ATOM 607 C C . LYS A 1 79 ? -9.198 -3.997 1.032 1.00 98.12 79 LYS A C 1
ATOM 609 O O . LYS A 1 79 ? -10.190 -3.350 1.375 1.00 98.12 79 LYS A O 1
ATOM 614 N N . CYS A 1 80 ? -7.961 -3.682 1.418 1.00 98.25 80 CYS A N 1
ATOM 615 C CA . CYS A 1 80 ? -7.710 -2.476 2.200 1.00 98.25 80 CYS A CA 1
ATOM 616 C C . CYS A 1 80 ? -6.527 -1.628 1.736 1.00 98.25 80 CYS A C 1
ATOM 618 O O . CYS A 1 80 ? -5.512 -2.140 1.267 1.00 98.25 80 CYS A O 1
ATOM 620 N N . PHE A 1 81 ? -6.654 -0.322 1.974 1.00 98.31 81 PHE A N 1
ATOM 621 C CA . PHE A 1 81 ? -5.537 0.614 2.042 1.00 98.31 81 PHE A CA 1
ATOM 622 C C . PHE A 1 81 ? -5.322 1.066 3.488 1.00 98.31 81 PHE A C 1
ATOM 624 O O . PHE A 1 81 ? -6.248 1.092 4.303 1.00 98.31 81 PHE A O 1
ATOM 631 N N . LEU A 1 82 ? -4.070 1.390 3.804 1.00 98.44 82 LEU A N 1
ATOM 632 C CA . LEU A 1 82 ? -3.607 1.675 5.155 1.00 98.44 82 LEU A CA 1
ATOM 633 C C . LEU A 1 82 ? -3.094 3.111 5.247 1.00 98.44 82 LEU A C 1
ATOM 635 O O . LEU A 1 82 ? -2.263 3.533 4.436 1.00 98.44 82 LEU A O 1
ATOM 639 N N . PHE A 1 83 ? -3.544 3.823 6.274 1.00 98.50 83 PHE A N 1
ATOM 640 C CA . PHE A 1 83 ? -3.312 5.248 6.467 1.00 98.50 83 PHE A CA 1
ATOM 641 C C . PHE A 1 83 ? -2.761 5.548 7.869 1.00 98.50 83 PHE A C 1
ATOM 643 O O . PHE A 1 83 ? -3.118 4.862 8.833 1.00 98.50 83 PHE A O 1
ATOM 650 N N . PRO A 1 84 ? -1.880 6.559 7.996 1.00 97.06 84 PRO A N 1
ATOM 651 C CA . PRO A 1 84 ? -1.272 6.933 9.270 1.00 97.06 84 PRO A CA 1
ATOM 652 C C . PRO A 1 84 ? -2.177 7.808 10.151 1.00 97.06 84 PRO A C 1
ATOM 654 O O . PRO A 1 84 ? -1.818 8.047 11.297 1.00 97.06 84 PRO A O 1
ATOM 657 N N . SER A 1 85 ? -3.294 8.326 9.625 1.00 97.31 85 SER A N 1
ATOM 658 C CA . SER A 1 85 ? -4.229 9.176 10.372 1.00 97.31 85 SER A CA 1
ATOM 659 C C . SER A 1 85 ? -5.671 9.036 9.885 1.00 97.31 85 SER A C 1
ATOM 661 O O . SER A 1 85 ? -5.926 8.633 8.746 1.00 97.31 85 SER A O 1
ATOM 663 N N . ASP A 1 86 ? -6.607 9.441 10.735 1.00 97.44 86 ASP A N 1
ATOM 664 C CA . ASP A 1 86 ? -8.036 9.550 10.441 1.00 97.44 86 ASP A CA 1
ATOM 665 C C . ASP A 1 86 ? -8.309 10.475 9.248 1.00 97.44 86 ASP A C 1
ATOM 667 O O . ASP A 1 86 ? -9.053 10.116 8.339 1.00 97.44 86 ASP A O 1
ATOM 671 N N . TYR A 1 87 ? -7.635 11.624 9.197 1.00 98.00 87 TYR A N 1
ATOM 672 C CA . TYR A 1 87 ? -7.764 12.617 8.138 1.00 98.00 87 TYR A CA 1
ATOM 673 C C . TYR A 1 87 ? -7.434 12.036 6.758 1.00 98.00 87 TYR A C 1
ATOM 675 O O . TYR A 1 87 ? -8.169 12.242 5.792 1.00 98.00 87 TYR A O 1
ATOM 683 N N . THR A 1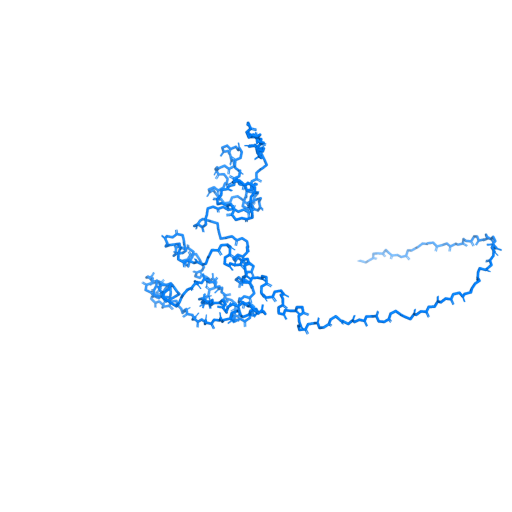 88 ? -6.333 11.287 6.653 1.00 98.25 88 THR A N 1
ATOM 684 C CA . THR A 1 88 ? -5.905 10.695 5.374 1.00 98.25 88 THR A CA 1
ATOM 685 C C . THR A 1 88 ? -6.792 9.521 4.960 1.00 98.25 88 THR A C 1
ATOM 687 O O . THR A 1 88 ? -7.090 9.372 3.773 1.00 98.25 88 THR A O 1
ATOM 690 N N . ALA A 1 89 ? -7.285 8.743 5.927 1.00 98.38 89 ALA A N 1
ATOM 691 C CA . ALA A 1 89 ? -8.262 7.686 5.684 1.00 98.38 89 ALA A CA 1
ATOM 692 C C . ALA A 1 89 ? -9.626 8.238 5.232 1.00 98.38 89 ALA A C 1
ATOM 694 O O . ALA A 1 89 ? -10.246 7.685 4.320 1.00 98.38 89 ALA A O 1
ATOM 695 N N . ASP A 1 90 ? -10.087 9.344 5.824 1.00 98.25 90 ASP A N 1
ATOM 696 C CA . ASP A 1 90 ? -11.320 10.002 5.395 1.00 98.25 90 ASP A CA 1
ATOM 697 C C . ASP A 1 90 ? -11.169 10.613 4.003 1.00 98.25 90 ASP A C 1
ATOM 699 O O . ASP A 1 90 ? -12.039 10.409 3.161 1.00 98.25 90 ASP A O 1
ATOM 703 N N . ALA A 1 91 ? -10.037 11.259 3.702 1.00 98.19 91 ALA A N 1
ATOM 704 C CA . ALA A 1 91 ? -9.760 11.769 2.360 1.00 98.19 91 ALA A CA 1
ATOM 705 C C . ALA A 1 91 ? -9.844 10.662 1.290 1.00 98.19 91 ALA A C 1
ATOM 707 O O . ALA A 1 91 ? -10.448 10.871 0.236 1.00 98.19 91 ALA A O 1
ATOM 708 N N . PHE A 1 92 ? -9.310 9.468 1.579 1.00 98.31 92 PHE A N 1
ATOM 709 C CA . PHE A 1 92 ? -9.457 8.299 0.707 1.00 98.31 92 PHE A CA 1
ATOM 710 C C . PHE A 1 92 ? -10.922 7.879 0.548 1.00 98.31 92 PHE A C 1
ATOM 712 O O . PHE A 1 92 ? -11.398 7.691 -0.570 1.00 98.31 92 PHE A O 1
ATOM 719 N N . ARG A 1 93 ? -11.669 7.767 1.653 1.00 97.94 93 ARG A N 1
ATOM 720 C CA . ARG A 1 93 ? -13.100 7.433 1.614 1.00 97.94 93 ARG A CA 1
ATOM 721 C C . ARG A 1 93 ? -13.892 8.435 0.773 1.00 97.94 93 ARG A C 1
ATOM 723 O O . ARG A 1 93 ? -14.692 8.019 -0.060 1.00 97.94 93 ARG A O 1
ATOM 730 N N . GLN A 1 94 ? -13.667 9.733 0.969 1.00 97.12 94 GLN A N 1
ATOM 731 C CA . GLN A 1 94 ? -14.338 10.782 0.202 1.00 97.12 94 GLN A CA 1
ATOM 732 C C . GLN A 1 94 ? -13.995 10.689 -1.284 1.00 97.12 94 GLN A C 1
ATOM 734 O O . GLN A 1 94 ? -14.882 10.840 -2.119 1.00 97.12 94 GLN A O 1
ATOM 739 N N . PHE A 1 95 ? -12.739 10.406 -1.630 1.00 97.00 95 PHE A N 1
ATOM 740 C CA . PHE A 1 95 ? -12.343 10.188 -3.019 1.00 97.00 95 PHE A CA 1
ATOM 741 C C . PHE A 1 95 ? -13.105 9.018 -3.657 1.00 97.00 95 PHE A C 1
ATOM 743 O O . PHE A 1 95 ? -13.671 9.176 -4.735 1.00 97.00 95 PHE A O 1
ATOM 750 N N . MET A 1 96 ? -13.180 7.876 -2.968 1.00 96.25 96 MET A N 1
ATOM 751 C CA . MET A 1 96 ? -13.864 6.677 -3.463 1.00 96.25 96 MET A CA 1
ATOM 752 C C . MET A 1 96 ? -15.377 6.893 -3.630 1.00 96.25 96 MET A C 1
ATOM 754 O O . MET A 1 96 ? -15.952 6.472 -4.629 1.00 96.25 96 MET A O 1
ATOM 758 N N . ILE A 1 97 ? -16.026 7.568 -2.672 1.00 94.62 97 ILE A N 1
ATOM 759 C CA . ILE A 1 97 ? -17.476 7.833 -2.701 1.00 94.62 97 ILE A CA 1
ATOM 760 C C . ILE A 1 97 ? -17.842 8.846 -3.789 1.00 94.62 97 ILE A C 1
ATOM 762 O O . ILE A 1 97 ? -18.868 8.691 -4.448 1.00 94.62 97 ILE A O 1
ATOM 766 N N . ASN A 1 98 ? -17.020 9.881 -3.969 1.00 93.25 98 ASN A N 1
ATOM 767 C CA . ASN A 1 98 ? -17.278 10.944 -4.941 1.00 93.25 98 ASN A CA 1
ATOM 768 C C . ASN A 1 98 ? -16.821 10.582 -6.360 1.00 93.25 98 ASN A C 1
ATOM 770 O O . ASN A 1 98 ? -17.007 11.383 -7.279 1.00 93.25 98 ASN A O 1
ATOM 774 N N . HIS A 1 99 ? -16.213 9.408 -6.553 1.00 91.44 99 HIS A N 1
ATOM 775 C CA . HIS A 1 99 ? -15.797 8.978 -7.875 1.00 91.44 99 HIS A CA 1
ATOM 776 C C . HIS A 1 99 ? -17.029 8.728 -8.761 1.00 91.44 99 HIS A C 1
ATOM 778 O O . HIS A 1 99 ? -17.924 7.969 -8.377 1.00 91.44 99 HIS A O 1
ATOM 784 N N . PRO A 1 100 ? -17.110 9.359 -9.943 1.00 88.31 100 PRO A N 1
ATOM 785 C CA . PRO A 1 100 ? -18.253 9.193 -10.825 1.00 88.31 100 PRO A CA 1
ATOM 786 C C . PRO A 1 100 ? -18.323 7.756 -11.358 1.00 88.31 100 PRO A C 1
ATOM 788 O O . PRO A 1 100 ? -17.386 7.269 -11.984 1.00 88.31 100 PRO A O 1
ATOM 791 N N . SER A 1 101 ? -19.460 7.092 -11.151 1.00 83.50 101 SER A N 1
ATOM 792 C CA . SER A 1 101 ? -19.750 5.754 -11.672 1.00 83.50 101 SER A CA 1
ATOM 793 C C . SER A 1 101 ? -21.005 5.758 -12.550 1.00 83.50 101 SER A C 1
ATOM 795 O O . SER A 1 101 ? -21.913 6.576 -12.378 1.00 83.50 101 SER A O 1
ATOM 797 N N . VAL A 1 102 ? -21.045 4.856 -13.536 1.00 80.50 102 VAL A N 1
ATOM 798 C CA . VAL A 1 102 ? -22.191 4.671 -14.438 1.00 80.50 102 VAL A CA 1
ATOM 799 C C . VAL A 1 102 ? -22.570 3.183 -14.440 1.00 80.50 102 VAL A C 1
ATOM 801 O O . VAL A 1 102 ? -21.801 2.382 -14.971 1.00 80.50 102 VAL A O 1
ATOM 804 N N . PRO A 1 103 ? -23.732 2.787 -13.881 1.00 82.56 103 PRO A N 1
ATOM 805 C CA . PRO A 1 103 ? -24.722 3.621 -13.190 1.00 82.56 103 PRO A CA 1
ATOM 806 C C . PRO A 1 103 ? -24.183 4.217 -11.874 1.00 82.56 103 PRO A C 1
ATOM 808 O O . PRO A 1 103 ? -23.279 3.626 -11.283 1.00 82.56 103 PRO A O 1
ATOM 811 N N . PRO A 1 104 ? -24.746 5.343 -11.387 1.00 80.00 104 PRO A N 1
ATOM 812 C CA . PRO A 1 104 ? -24.328 5.948 -10.128 1.00 80.00 104 PRO A CA 1
ATOM 813 C C . PRO A 1 104 ? -24.535 4.976 -8.970 1.00 80.00 104 PRO A C 1
ATOM 815 O O . PRO A 1 104 ? -25.661 4.671 -8.574 1.00 80.00 104 PRO A O 1
ATOM 818 N N . SER A 1 105 ? -23.430 4.487 -8.432 1.00 82.25 105 SER A N 1
ATOM 819 C CA . SER A 1 105 ? -23.391 3.668 -7.233 1.00 82.25 105 SER A CA 1
ATOM 820 C C . SER A 1 105 ? -22.209 4.132 -6.387 1.00 82.25 105 SER A C 1
ATOM 822 O O . SER A 1 105 ? -21.076 4.112 -6.880 1.00 82.25 105 SER A O 1
ATOM 824 N N . PRO A 1 106 ? -22.447 4.611 -5.153 1.00 83.12 106 PRO A N 1
ATOM 825 C CA . PRO A 1 106 ? -21.361 4.993 -4.269 1.00 83.12 106 PRO A CA 1
ATOM 826 C C . PRO A 1 106 ? -20.572 3.744 -3.887 1.00 83.12 106 PRO A C 1
ATOM 828 O O . PRO A 1 106 ? -21.157 2.735 -3.494 1.00 83.12 106 PRO A O 1
ATOM 831 N N . ILE A 1 107 ? -19.246 3.822 -3.967 1.00 91.12 107 ILE A N 1
ATOM 832 C CA . ILE A 1 107 ? -18.381 2.723 -3.542 1.00 91.12 107 ILE A CA 1
ATOM 833 C C . ILE A 1 107 ? -18.321 2.750 -2.010 1.00 91.12 107 ILE A C 1
ATOM 835 O O . ILE A 1 107 ? -17.798 3.713 -1.439 1.00 91.12 107 ILE A O 1
ATOM 839 N N . PRO A 1 108 ? -18.873 1.741 -1.310 1.00 92.31 108 PRO A N 1
ATOM 840 C CA . PRO A 1 108 ? -18.863 1.737 0.141 1.00 92.31 108 PRO A CA 1
ATOM 841 C C . PRO A 1 108 ? -17.431 1.542 0.646 1.00 92.31 108 PRO A C 1
ATOM 843 O O . PRO A 1 108 ? -16.760 0.573 0.292 1.00 92.31 108 PRO A O 1
ATOM 846 N N . VAL A 1 109 ? -16.982 2.456 1.507 1.00 97.19 109 VAL A N 1
ATOM 847 C CA . VAL A 1 109 ? -15.689 2.359 2.194 1.00 97.19 109 VAL A CA 1
ATOM 848 C C . VAL A 1 109 ? -15.912 2.390 3.698 1.00 97.19 109 VAL A C 1
ATOM 850 O O . VAL A 1 109 ? -16.463 3.350 4.246 1.00 97.19 109 VAL A O 1
ATOM 853 N N . ARG A 1 110 ? -15.456 1.341 4.379 1.00 97.56 110 ARG A N 1
ATOM 854 C CA . ARG A 1 110 ? -15.523 1.208 5.833 1.00 97.56 110 ARG A CA 1
ATOM 855 C C . ARG A 1 110 ? -14.178 1.563 6.448 1.00 97.56 110 ARG A C 1
ATOM 857 O O . ARG A 1 110 ? -13.156 0.998 6.073 1.00 97.56 110 ARG A O 1
ATOM 864 N N . LEU A 1 111 ? -14.194 2.473 7.417 1.00 98.12 111 LEU A N 1
ATOM 865 C CA . LEU A 1 111 ? -13.003 2.854 8.168 1.00 98.12 111 LEU A CA 1
ATOM 866 C C . LEU A 1 111 ? -12.943 2.081 9.484 1.00 98.12 111 LEU A C 1
ATOM 868 O O . LEU A 1 111 ? -13.953 1.935 10.174 1.00 98.12 111 LEU A O 1
ATOM 872 N N . VAL A 1 112 ? -11.758 1.581 9.817 1.00 98.00 112 VAL A N 1
ATOM 873 C CA . VAL A 1 112 ? -11.456 0.938 11.096 1.00 98.00 112 VAL A CA 1
ATOM 874 C C . VAL A 1 112 ? -10.206 1.582 11.669 1.00 98.00 112 VAL A C 1
ATOM 876 O O . VAL A 1 112 ? -9.174 1.644 11.005 1.00 98.00 112 VAL A O 1
ATOM 879 N N . GLU A 1 113 ? -10.295 2.025 12.914 1.00 97.06 113 GLU A N 1
ATOM 880 C CA . GLU A 1 113 ? -9.157 2.533 13.672 1.00 97.06 113 GLU A CA 1
ATOM 881 C C . GLU A 1 113 ? -8.602 1.417 14.548 1.00 97.06 113 GLU A C 1
ATOM 883 O O . GLU A 1 113 ? -9.347 0.682 15.207 1.00 97.06 113 GLU A O 1
ATOM 888 N N . TYR A 1 114 ? -7.285 1.256 14.540 1.00 95.56 114 TYR A N 1
ATOM 889 C CA . TYR A 1 114 ? -6.633 0.190 15.275 1.00 95.56 114 TYR A CA 1
ATOM 890 C C . TYR A 1 114 ? -5.312 0.651 15.883 1.00 95.56 114 TYR A C 1
ATOM 892 O O . TYR A 1 114 ? -4.370 1.002 15.182 1.00 95.56 114 TYR A O 1
ATOM 900 N N . ALA A 1 115 ? -5.223 0.573 17.210 1.00 93.50 115 ALA A N 1
ATOM 901 C CA . ALA A 1 115 ? -4.001 0.865 17.947 1.00 93.50 115 ALA A CA 1
ATOM 902 C C . ALA A 1 115 ? -3.157 -0.406 18.153 1.00 93.50 115 ALA A C 1
ATOM 904 O O . ALA A 1 115 ? -3.572 -1.385 18.790 1.00 93.50 115 ALA A O 1
ATOM 905 N N . ILE A 1 116 ? -1.927 -0.395 17.643 1.00 90.31 116 ILE A N 1
ATOM 906 C CA . ILE A 1 116 ? -0.958 -1.479 17.795 1.00 90.31 116 ILE A CA 1
ATOM 907 C C . ILE A 1 116 ? -0.014 -1.146 18.951 1.00 90.31 116 ILE A C 1
ATOM 909 O O . ILE A 1 116 ? 1.013 -0.508 18.771 1.00 90.31 116 ILE A O 1
ATOM 913 N N . SER A 1 117 ? -0.345 -1.604 20.158 1.00 87.06 117 SER A N 1
ATOM 914 C CA . SER A 1 117 ? 0.544 -1.431 21.322 1.00 87.06 117 SER A CA 1
ATOM 915 C C . SER A 1 117 ? 1.607 -2.530 21.426 1.00 87.06 117 SER A C 1
ATOM 917 O O . SER A 1 117 ? 1.259 -3.711 21.359 1.00 87.06 117 SER A O 1
ATOM 919 N N . GLY A 1 118 ? 2.872 -2.167 21.641 1.00 79.06 118 GLY A N 1
ATOM 920 C CA . GLY A 1 118 ? 3.950 -3.084 22.034 1.00 79.06 118 GLY A CA 1
ATOM 921 C C . GLY A 1 118 ? 4.279 -3.002 23.524 1.00 79.06 118 GLY A C 1
ATOM 922 O O . GLY A 1 118 ? 3.767 -2.148 24.243 1.00 79.06 118 GLY A O 1
ATOM 923 N N . LYS A 1 119 ? 5.165 -3.878 24.018 1.00 77.19 119 LYS A N 1
ATOM 924 C CA . LYS A 1 119 ? 5.711 -3.721 25.377 1.00 77.19 119 LYS A CA 1
ATOM 925 C C . LYS A 1 119 ? 6.641 -2.504 25.406 1.00 77.19 119 LYS A C 1
ATOM 927 O O . LYS A 1 119 ? 7.638 -2.498 24.694 1.00 77.19 119 LYS A O 1
ATOM 932 N N . GLY A 1 120 ? 6.323 -1.505 26.231 1.00 75.00 120 GLY A N 1
ATOM 933 C CA . GLY A 1 120 ? 7.189 -0.339 26.462 1.00 75.00 120 GLY A CA 1
ATOM 934 C C . GLY A 1 120 ? 7.357 0.595 25.259 1.00 75.00 120 GLY A C 1
ATOM 935 O O . GLY A 1 120 ? 8.337 1.327 25.205 1.00 75.00 120 GLY A O 1
ATOM 936 N N . THR A 1 121 ? 6.438 0.547 24.292 1.00 78.94 121 THR A N 1
ATOM 937 C CA . THR A 1 121 ? 6.399 1.451 23.134 1.00 78.94 121 THR A CA 1
ATOM 938 C C . THR A 1 121 ? 5.043 2.127 23.071 1.00 78.94 121 THR A C 1
ATOM 940 O O . THR A 1 121 ? 4.032 1.525 23.452 1.00 78.94 121 THR A O 1
ATOM 943 N N . ASP A 1 122 ? 5.030 3.367 22.591 1.00 83.81 122 ASP A N 1
ATOM 944 C CA . ASP A 1 122 ? 3.787 4.089 22.362 1.00 83.81 122 ASP A CA 1
ATOM 945 C C . ASP A 1 122 ? 2.921 3.338 21.339 1.00 83.81 122 ASP A C 1
ATOM 947 O O . ASP A 1 122 ? 3.450 2.712 20.410 1.00 83.81 122 ASP A O 1
ATOM 951 N N . PRO A 1 123 ? 1.590 3.330 21.524 1.00 87.69 123 PRO A N 1
ATOM 952 C CA . PRO A 1 123 ? 0.691 2.667 20.597 1.00 87.69 123 PRO A CA 1
ATOM 953 C C . PRO A 1 123 ? 0.816 3.288 19.207 1.00 87.69 123 PRO A C 1
ATOM 955 O O . PRO A 1 123 ? 0.725 4.499 19.040 1.00 87.69 123 PRO A O 1
ATOM 958 N N . LEU A 1 124 ? 0.996 2.433 18.202 1.00 93.25 124 LEU A N 1
ATOM 959 C CA . LEU A 1 124 ? 1.003 2.860 16.812 1.00 93.25 124 LEU A CA 1
ATOM 960 C C . LEU A 1 124 ? -0.434 2.888 16.287 1.00 93.25 124 LEU A C 1
ATOM 962 O O . LEU A 1 124 ? -1.074 1.839 16.184 1.00 93.25 124 LEU A O 1
ATOM 966 N N . GLU A 1 125 ? -0.936 4.074 15.973 1.00 95.38 125 GLU A N 1
ATOM 967 C CA . GLU A 1 125 ? -2.275 4.267 15.417 1.00 95.38 125 GLU A CA 1
ATOM 968 C C . GLU A 1 125 ? -2.288 3.934 13.926 1.00 95.38 125 GLU A C 1
ATOM 970 O O . GLU A 1 125 ? -1.495 4.459 13.148 1.00 95.38 125 GLU A O 1
ATOM 975 N N . LEU A 1 126 ? -3.175 3.023 13.531 1.00 97.56 126 LEU A N 1
ATOM 976 C CA . LEU A 1 126 ? -3.357 2.583 12.157 1.00 97.56 126 LEU A CA 1
ATOM 977 C C . LEU A 1 126 ? -4.817 2.774 11.753 1.00 97.56 126 LEU A C 1
ATOM 979 O O . LEU A 1 126 ? -5.720 2.255 12.410 1.00 97.56 126 LEU A O 1
ATOM 983 N N . HIS A 1 127 ? -5.036 3.446 10.627 1.00 98.38 127 HIS A N 1
ATOM 984 C CA . HIS A 1 127 ? -6.359 3.639 10.045 1.00 98.38 127 HIS A CA 1
ATOM 985 C C . HIS A 1 127 ? -6.484 2.784 8.784 1.00 98.38 127 HIS A C 1
ATOM 987 O O . HIS A 1 127 ? -5.650 2.842 7.880 1.00 98.38 127 HIS A O 1
ATOM 993 N N . ILE A 1 128 ? -7.515 1.947 8.740 1.00 98.50 128 ILE A N 1
ATOM 994 C CA . ILE A 1 128 ? -7.712 0.922 7.717 1.00 98.50 128 ILE A CA 1
ATOM 995 C C . ILE A 1 128 ? -8.964 1.289 6.929 1.00 98.50 128 ILE A C 1
ATOM 997 O O . ILE A 1 128 ? -10.051 1.358 7.502 1.00 98.50 128 ILE A O 1
ATOM 1001 N N . ALA A 1 129 ? -8.823 1.498 5.622 1.00 98.50 129 ALA A N 1
ATOM 1002 C CA . ALA A 1 129 ? -9.948 1.703 4.720 1.00 98.50 129 ALA A CA 1
ATOM 1003 C C . ALA A 1 129 ? -10.232 0.411 3.953 1.00 98.50 129 ALA A C 1
ATOM 1005 O O . ALA A 1 129 ? -9.407 -0.019 3.149 1.00 98.50 129 ALA A O 1
ATOM 1006 N N . LEU A 1 130 ? -11.384 -0.202 4.214 1.00 98.50 130 LEU A N 1
ATOM 1007 C CA . LEU A 1 130 ? -11.846 -1.455 3.614 1.00 98.50 130 LEU A CA 1
ATOM 1008 C C . LEU A 1 130 ? -12.906 -1.175 2.550 1.00 98.50 130 LEU A C 1
ATOM 1010 O O . LEU A 1 130 ? -13.812 -0.373 2.778 1.00 98.50 130 LEU A O 1
ATOM 1014 N N . PHE A 1 131 ? -12.783 -1.827 1.399 1.00 97.56 131 PHE A N 1
ATOM 1015 C CA . PHE A 1 131 ? -13.652 -1.645 0.235 1.00 97.56 131 PHE A CA 1
ATOM 1016 C C . PHE A 1 131 ? -13.633 -2.907 -0.641 1.00 97.56 131 PHE A C 1
ATOM 1018 O O . PHE A 1 131 ? -12.792 -3.784 -0.452 1.00 97.56 131 PHE A O 1
ATOM 1025 N N . GLN A 1 132 ? -14.562 -3.027 -1.590 1.00 96.69 132 GLN A N 1
ATOM 1026 C CA . GLN A 1 132 ? -14.647 -4.200 -2.471 1.00 96.69 132 GLN A CA 1
ATOM 1027 C C . GLN A 1 132 ? -13.453 -4.283 -3.439 1.00 96.69 132 GLN A C 1
ATOM 1029 O O . GLN A 1 132 ? -12.968 -3.272 -3.941 1.00 96.69 132 GLN A O 1
ATOM 1034 N N . ALA A 1 133 ? -12.952 -5.496 -3.694 1.00 96.81 133 ALA A N 1
ATOM 1035 C CA . ALA A 1 133 ? -11.733 -5.717 -4.479 1.00 96.81 133 ALA A CA 1
ATOM 1036 C C . ALA A 1 133 ? -11.809 -5.209 -5.932 1.00 96.81 133 ALA A C 1
ATOM 1038 O O . ALA A 1 133 ? -10.777 -4.907 -6.528 1.00 96.81 133 ALA A O 1
ATOM 1039 N N . ASP A 1 134 ? -13.009 -5.106 -6.500 1.00 95.06 134 ASP A N 1
ATOM 1040 C CA . ASP A 1 134 ? -13.253 -4.560 -7.839 1.00 95.06 134 ASP A CA 1
ATOM 1041 C C . ASP A 1 134 ? -12.862 -3.076 -7.960 1.00 95.06 134 ASP A C 1
ATOM 1043 O O . ASP A 1 134 ? -12.408 -2.639 -9.016 1.00 95.06 134 ASP A O 1
ATOM 1047 N N . ALA A 1 135 ? -12.937 -2.321 -6.863 1.00 95.62 135 ALA A N 1
ATOM 1048 C CA . ALA A 1 135 ? -12.538 -0.920 -6.793 1.00 95.62 135 ALA A CA 1
ATOM 1049 C C . ALA A 1 135 ? -11.042 -0.715 -6.469 1.00 95.62 135 ALA A C 1
ATOM 1051 O O . ALA A 1 135 ? -10.612 0.414 -6.222 1.00 95.62 135 ALA A O 1
ATOM 1052 N N . PHE A 1 136 ? -10.219 -1.775 -6.472 1.00 96.81 136 PHE A N 1
ATOM 1053 C CA . PHE A 1 136 ? -8.790 -1.673 -6.142 1.00 96.81 136 PHE A CA 1
ATOM 1054 C C . PHE A 1 136 ? -8.024 -0.743 -7.080 1.00 96.81 136 PHE A C 1
ATOM 1056 O O . PHE A 1 136 ? -7.221 0.056 -6.603 1.00 96.81 136 PHE A O 1
ATOM 1063 N N . SER A 1 137 ? -8.296 -0.796 -8.387 1.00 95.94 137 SER A N 1
ATOM 1064 C CA . SER A 1 137 ? -7.645 0.084 -9.365 1.00 95.94 137 SER A CA 1
ATOM 1065 C C . SER A 1 137 ? -7.883 1.559 -9.045 1.00 95.94 137 SER A C 1
ATOM 1067 O O . SER A 1 137 ? -6.930 2.330 -9.009 1.00 95.94 137 SER A O 1
ATOM 1069 N N . LEU A 1 138 ? -9.121 1.925 -8.701 1.00 96.12 138 LEU A N 1
ATOM 1070 C CA . LEU A 1 138 ? -9.465 3.284 -8.293 1.00 96.12 138 LEU A CA 1
ATOM 1071 C C . LEU A 1 138 ? -8.762 3.677 -6.987 1.00 96.12 138 LEU A C 1
ATOM 1073 O O . LEU A 1 138 ? -8.164 4.747 -6.891 1.00 96.12 138 LEU A O 1
ATOM 1077 N N . GLY A 1 139 ? -8.780 2.803 -5.977 1.00 96.88 139 GLY A N 1
ATOM 1078 C CA . GLY A 1 139 ? -8.062 3.069 -4.730 1.00 96.88 139 GLY A CA 1
ATOM 1079 C C . GLY A 1 139 ? -6.553 3.259 -4.950 1.00 96.88 139 GLY A C 1
ATOM 1080 O O . GLY A 1 139 ? -5.920 4.104 -4.314 1.00 96.88 139 GLY A O 1
ATOM 1081 N N . ASN A 1 140 ? -5.982 2.520 -5.901 1.00 96.50 140 ASN A N 1
ATOM 1082 C CA . ASN A 1 140 ? -4.583 2.629 -6.288 1.00 96.50 140 ASN A CA 1
ATOM 1083 C C . ASN A 1 140 ? -4.265 3.960 -6.997 1.00 96.50 140 ASN A C 1
ATOM 1085 O O . ASN A 1 140 ? -3.169 4.482 -6.810 1.00 96.50 140 ASN A O 1
ATOM 1089 N N . GLU A 1 141 ? -5.205 4.563 -7.732 1.00 96.81 141 GLU A N 1
ATOM 1090 C CA . GLU A 1 141 ? -5.041 5.924 -8.274 1.00 96.81 141 GLU A CA 1
ATOM 1091 C C . GLU A 1 141 ? -4.869 6.950 -7.147 1.00 96.81 141 GLU A C 1
ATOM 1093 O O . GLU A 1 141 ? -3.942 7.764 -7.176 1.00 96.81 141 GLU A O 1
ATOM 1098 N N . PHE A 1 142 ? -5.698 6.882 -6.097 1.00 97.56 142 PHE A N 1
ATOM 1099 C CA . PHE A 1 142 ? -5.535 7.758 -4.933 1.00 97.56 142 PHE A CA 1
ATOM 1100 C C . PHE A 1 142 ? -4.156 7.586 -4.298 1.00 97.56 142 PHE A C 1
ATOM 1102 O O . PHE A 1 142 ? -3.480 8.574 -3.997 1.00 97.56 142 PHE A O 1
ATOM 1109 N N . TRP A 1 143 ? -3.719 6.337 -4.109 1.00 96.25 143 TRP A N 1
ATOM 1110 C CA . TRP A 1 143 ? -2.391 6.031 -3.583 1.00 96.25 143 TRP A CA 1
ATOM 1111 C C . TRP A 1 143 ? -1.287 6.660 -4.442 1.00 96.25 143 TRP A C 1
ATOM 1113 O O . TRP A 1 143 ? -0.434 7.388 -3.925 1.00 96.25 143 TRP A O 1
ATOM 1123 N N . GLN A 1 144 ? -1.334 6.420 -5.754 1.00 96.25 144 GLN A N 1
ATOM 1124 C CA . GLN A 1 144 ? -0.357 6.904 -6.727 1.00 96.25 144 GLN A CA 1
ATOM 1125 C C . GLN A 1 144 ? -0.268 8.429 -6.754 1.00 96.25 144 GLN A C 1
ATOM 1127 O O . GLN A 1 144 ? 0.831 8.985 -6.805 1.00 96.25 144 GLN A O 1
ATOM 1132 N N . HIS A 1 145 ? -1.404 9.123 -6.714 1.00 96.00 145 HIS A N 1
ATOM 1133 C CA . HIS A 1 145 ? -1.436 10.571 -6.903 1.00 96.00 145 HIS A CA 1
ATOM 1134 C C . HIS A 1 145 ? -1.216 11.357 -5.6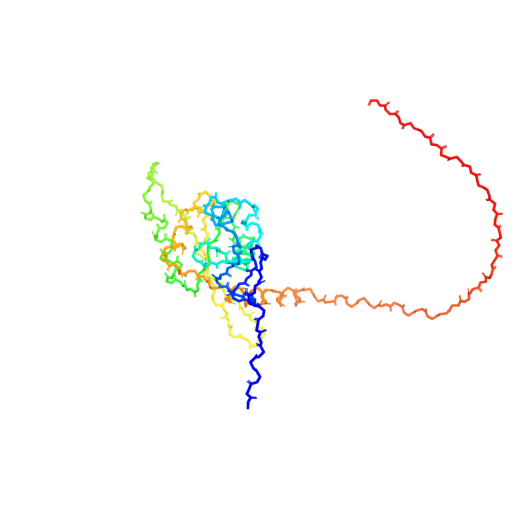12 1.00 96.00 145 HIS A C 1
ATOM 1136 O O . HIS A 1 145 ? -0.563 12.403 -5.643 1.00 96.00 145 HIS A O 1
ATOM 1142 N N . THR A 1 146 ? -1.700 10.855 -4.475 1.00 96.31 146 THR A N 1
ATOM 1143 C CA . THR A 1 146 ? -1.627 11.584 -3.201 1.00 96.31 146 THR A CA 1
ATOM 1144 C C . THR A 1 146 ? -0.409 11.197 -2.365 1.00 96.31 146 THR A C 1
ATOM 1146 O O . THR A 1 146 ? 0.186 12.056 -1.716 1.00 96.31 146 THR A O 1
ATOM 1149 N N . GLY A 1 147 ? -0.008 9.919 -2.381 1.00 94.25 147 GLY A N 1
ATOM 1150 C CA . GLY A 1 147 ? 1.045 9.397 -1.509 1.00 94.25 147 GLY A CA 1
ATOM 1151 C C . GLY A 1 147 ? 0.724 9.486 -0.010 1.00 94.25 147 GLY A C 1
ATOM 1152 O O . GLY A 1 147 ? 1.652 9.547 0.791 1.00 94.25 147 GLY A O 1
ATOM 1153 N N . LEU A 1 148 ? -0.560 9.525 0.371 1.00 96.38 148 LEU A N 1
ATOM 1154 C CA . LEU A 1 148 ? -1.010 9.714 1.762 1.00 96.38 148 LEU A CA 1
ATOM 1155 C C . LEU A 1 148 ? -1.066 8.429 2.605 1.00 96.38 148 LEU A C 1
ATOM 1157 O O . LEU A 1 148 ? -1.419 8.479 3.781 1.00 96.38 148 LEU A O 1
ATOM 1161 N N . GLY A 1 149 ? -0.747 7.277 2.021 1.00 97.12 149 GLY A N 1
ATOM 1162 C CA . GLY A 1 149 ? -0.714 6.011 2.745 1.00 97.12 149 GLY A CA 1
ATOM 1163 C C . GLY A 1 149 ? 0.473 5.870 3.702 1.00 97.12 149 GLY A C 1
ATOM 1164 O O . GLY A 1 149 ? 1.358 6.724 3.784 1.00 97.12 149 GLY A O 1
ATOM 1165 N N . ILE A 1 150 ? 0.510 4.758 4.438 1.00 97.75 150 ILE A N 1
ATOM 1166 C CA . ILE A 1 150 ? 1.625 4.467 5.349 1.00 97.75 150 ILE A CA 1
ATOM 1167 C C . ILE A 1 150 ? 2.950 4.240 4.605 1.00 97.75 150 ILE A C 1
ATOM 1169 O O . ILE A 1 150 ? 2.998 3.749 3.479 1.00 97.75 150 ILE A O 1
ATOM 1173 N N . SER A 1 151 ? 4.061 4.535 5.281 1.00 96.81 151 SER A N 1
ATOM 1174 C CA . SER A 1 151 ? 5.400 4.225 4.769 1.00 96.81 151 SER A CA 1
ATOM 1175 C C . SER A 1 151 ? 5.787 2.757 4.988 1.00 96.81 151 SER A C 1
ATOM 1177 O O . SER A 1 151 ? 5.272 2.087 5.885 1.00 96.81 151 SER A O 1
ATOM 1179 N N . SER A 1 152 ? 6.780 2.272 4.238 1.00 96.38 152 SER A N 1
ATOM 1180 C CA . SER A 1 152 ? 7.370 0.941 4.450 1.00 96.38 152 SER A CA 1
ATOM 1181 C C . SER A 1 152 ? 7.950 0.769 5.858 1.00 96.38 152 SER A C 1
ATOM 1183 O O . SER A 1 152 ? 7.747 -0.266 6.482 1.00 96.38 152 SER A O 1
ATOM 1185 N N . ARG A 1 153 ? 8.588 1.811 6.409 1.00 96.44 153 ARG A N 1
ATOM 1186 C CA . ARG A 1 153 ? 9.089 1.823 7.796 1.00 96.44 153 ARG A CA 1
ATOM 1187 C C . ARG A 1 153 ? 7.964 1.678 8.817 1.00 96.44 153 ARG A C 1
ATOM 1189 O O . ARG A 1 153 ? 8.100 0.919 9.769 1.00 96.44 153 ARG A O 1
ATOM 1196 N N . PHE A 1 154 ? 6.856 2.393 8.611 1.00 96.69 154 PHE A N 1
ATOM 1197 C CA . PHE A 1 154 ? 5.673 2.269 9.463 1.00 96.69 154 PHE A CA 1
ATOM 1198 C C . PHE A 1 154 ? 5.152 0.829 9.433 1.00 96.69 154 PHE A C 1
ATOM 1200 O O . PHE A 1 154 ? 4.939 0.227 10.485 1.00 96.69 154 PHE A O 1
ATOM 1207 N N . ALA A 1 155 ? 4.997 0.260 8.232 1.00 97.38 155 ALA A N 1
ATOM 1208 C CA . ALA A 1 155 ? 4.524 -1.108 8.067 1.00 97.38 155 ALA A CA 1
ATOM 1209 C C . ALA A 1 155 ? 5.456 -2.128 8.739 1.00 97.38 155 ALA A C 1
ATOM 1211 O O . ALA A 1 155 ? 4.981 -3.005 9.455 1.00 97.38 155 ALA A O 1
ATOM 1212 N N . SER A 1 156 ? 6.773 -1.968 8.587 1.00 96.38 156 SER A N 1
ATOM 1213 C CA . SER A 1 156 ? 7.774 -2.825 9.232 1.00 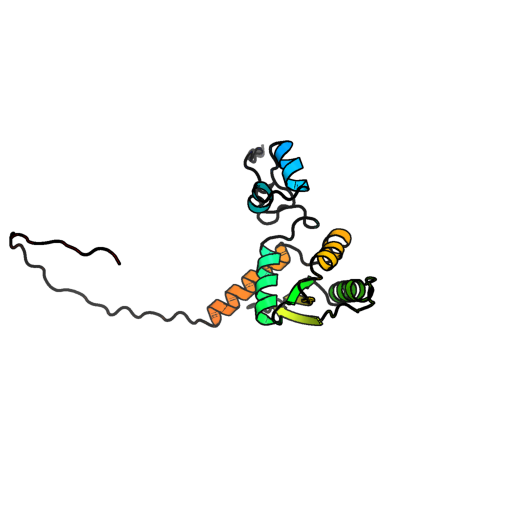96.38 156 SER A CA 1
ATOM 1214 C C . SER A 1 156 ? 7.661 -2.796 10.762 1.00 96.38 156 SER A C 1
ATOM 1216 O O . SER A 1 156 ? 7.595 -3.843 11.408 1.00 96.38 156 SER A O 1
ATOM 1218 N N . THR A 1 157 ? 7.540 -1.605 11.360 1.00 95.50 157 THR A N 1
ATOM 1219 C CA . THR A 1 157 ? 7.315 -1.460 12.808 1.00 95.50 157 THR A CA 1
ATOM 1220 C C . THR A 1 157 ? 6.018 -2.141 13.243 1.00 95.50 157 THR A C 1
ATOM 1222 O O . THR A 1 157 ? 6.024 -2.913 14.201 1.00 95.50 157 THR A O 1
ATOM 1225 N N . ALA A 1 158 ? 4.917 -1.916 12.522 1.00 95.56 158 ALA A N 1
ATOM 1226 C CA . ALA A 1 158 ? 3.631 -2.543 12.811 1.00 95.56 158 ALA A CA 1
ATOM 1227 C C . ALA A 1 158 ? 3.712 -4.080 12.763 1.00 95.56 158 ALA A C 1
ATOM 1229 O O . ALA A 1 158 ? 3.253 -4.748 13.690 1.00 95.56 158 ALA A O 1
ATOM 1230 N N . LEU A 1 159 ? 4.340 -4.647 11.727 1.00 95.50 159 LEU A N 1
ATOM 1231 C CA . LEU A 1 159 ? 4.537 -6.093 11.573 1.00 95.50 159 LEU A CA 1
ATOM 1232 C C . LEU A 1 159 ? 5.349 -6.690 12.728 1.00 95.50 159 LEU A C 1
ATOM 1234 O O . LEU A 1 159 ? 4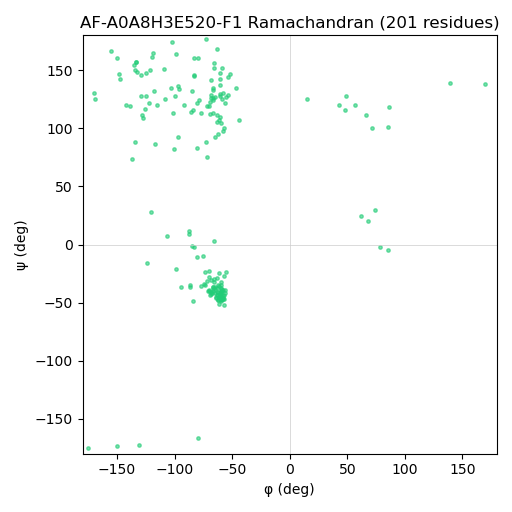.959 -7.717 13.286 1.00 95.50 159 LEU A O 1
ATOM 1238 N N . ASN A 1 160 ? 6.425 -6.021 13.148 1.00 93.81 160 ASN A N 1
ATOM 1239 C CA . ASN A 1 160 ? 7.221 -6.452 14.298 1.00 93.81 160 ASN A CA 1
ATOM 1240 C C . ASN A 1 160 ? 6.385 -6.500 15.585 1.00 93.81 160 ASN A C 1
ATOM 1242 O O . ASN A 1 160 ? 6.490 -7.449 16.365 1.00 93.81 160 ASN A O 1
ATOM 1246 N N . LEU A 1 161 ? 5.508 -5.515 15.794 1.00 92.31 161 LEU A N 1
ATOM 1247 C CA . LEU A 1 161 ? 4.597 -5.501 16.938 1.00 92.31 161 LEU A CA 1
ATOM 1248 C C . LEU A 1 161 ? 3.549 -6.625 16.867 1.00 92.31 161 LEU A C 1
ATOM 1250 O O . LEU A 1 161 ? 3.219 -7.219 17.898 1.00 92.31 161 LEU A O 1
ATOM 1254 N N . PHE A 1 162 ? 3.044 -6.963 15.676 1.00 89.19 162 PHE A N 1
ATOM 1255 C CA . PHE A 1 162 ? 2.162 -8.122 15.492 1.00 89.19 162 PHE A CA 1
ATOM 1256 C C . PHE A 1 162 ? 2.869 -9.436 15.837 1.00 89.19 162 PHE A C 1
ATOM 1258 O O . PHE A 1 162 ? 2.336 -10.216 16.629 1.00 89.19 162 PHE A O 1
ATOM 1265 N N . ALA A 1 163 ? 4.088 -9.644 15.334 1.00 88.75 163 ALA A N 1
ATOM 1266 C CA . ALA A 1 163 ? 4.878 -10.842 15.616 1.00 88.75 163 ALA A CA 1
ATOM 1267 C C . ALA A 1 163 ? 5.158 -11.014 17.122 1.00 88.75 163 ALA A C 1
ATOM 1269 O O . ALA A 1 163 ? 5.046 -12.115 17.666 1.00 88.75 163 ALA A O 1
ATOM 1270 N N . GLN A 1 164 ? 5.449 -9.917 17.832 1.00 85.62 164 GLN A N 1
ATOM 1271 C CA . GLN A 1 164 ? 5.613 -9.932 19.290 1.00 85.62 164 GLN A CA 1
ATOM 1272 C C . GLN A 1 164 ? 4.317 -10.294 20.031 1.00 85.62 164 GLN A C 1
ATOM 1274 O O . GLN A 1 164 ? 4.354 -11.006 21.033 1.00 85.62 164 GLN A O 1
ATOM 1279 N N . LYS A 1 165 ? 3.150 -9.828 19.564 1.00 81.31 165 LYS A N 1
ATOM 1280 C CA . LYS A 1 165 ? 1.861 -10.201 20.173 1.00 81.31 165 LYS A CA 1
ATOM 1281 C C . LYS A 1 165 ? 1.546 -11.682 19.985 1.00 81.31 165 LYS A C 1
ATOM 1283 O O . LYS A 1 165 ? 1.000 -12.302 20.898 1.00 81.31 165 LYS A O 1
ATOM 1288 N N . GLU A 1 166 ? 1.871 -12.254 18.830 1.00 77.06 166 GLU A N 1
ATOM 1289 C CA . GLU A 1 166 ? 1.627 -13.674 18.559 1.00 77.06 166 GLU A CA 1
ATOM 1290 C C . GLU A 1 166 ? 2.535 -14.601 19.371 1.00 77.06 166 GLU A C 1
ATOM 1292 O O . GLU A 1 166 ? 2.051 -15.604 19.899 1.00 77.06 166 GLU A O 1
ATOM 1297 N N . SER A 1 167 ? 3.811 -14.246 19.551 1.00 71.25 167 SER A N 1
ATOM 1298 C CA . SER A 1 167 ? 4.734 -15.024 20.390 1.00 71.25 167 SER A CA 1
ATOM 1299 C C . SER A 1 167 ? 4.342 -15.015 21.870 1.00 71.25 167 SER A C 1
ATOM 1301 O O . SER A 1 167 ? 4.543 -16.004 22.564 1.00 71.25 167 SER A O 1
ATOM 1303 N N . ILE A 1 168 ? 3.704 -13.945 22.356 1.00 64.62 168 ILE A N 1
ATOM 1304 C CA . ILE A 1 168 ? 3.136 -13.908 23.713 1.00 64.62 168 ILE A CA 1
ATOM 1305 C C . ILE A 1 168 ? 1.902 -14.815 23.821 1.00 64.62 168 ILE A C 1
ATOM 1307 O O . ILE A 1 168 ? 1.713 -15.482 24.836 1.00 64.62 168 ILE A O 1
ATOM 1311 N N . ARG A 1 169 ? 1.044 -14.843 22.791 1.00 66.31 169 ARG A N 1
ATOM 1312 C CA . ARG A 1 169 ? -0.181 -15.665 22.785 1.00 66.31 169 ARG A CA 1
ATOM 1313 C C . ARG A 1 169 ? 0.096 -17.159 22.674 1.00 66.31 169 ARG A C 1
ATOM 1315 O O . ARG A 1 169 ? -0.717 -17.951 23.139 1.00 66.31 169 ARG A O 1
ATOM 1322 N N . ARG A 1 170 ? 1.214 -17.543 22.058 1.00 58.69 170 ARG A N 1
ATOM 1323 C CA . ARG A 1 170 ? 1.717 -18.917 22.047 1.00 58.69 170 ARG A CA 1
ATOM 1324 C C . ARG A 1 170 ? 2.831 -19.026 23.087 1.00 58.69 170 ARG A C 1
ATOM 1326 O O . ARG A 1 170 ? 3.992 -18.919 22.700 1.00 58.69 170 ARG A O 1
ATOM 1333 N N . PRO A 1 171 ? 2.535 -19.220 24.387 1.00 51.94 171 PRO A N 1
ATOM 1334 C CA . PRO A 1 171 ? 3.600 -19.538 25.320 1.00 51.94 171 PRO A CA 1
ATOM 1335 C C . PRO A 1 171 ? 4.325 -20.766 24.779 1.00 51.94 171 PRO A C 1
ATOM 1337 O O . PRO A 1 171 ? 3.689 -21.765 24.435 1.00 51.94 171 PRO A O 1
ATOM 1340 N N . THR A 1 172 ? 5.645 -20.647 24.650 1.00 47.69 172 THR A N 1
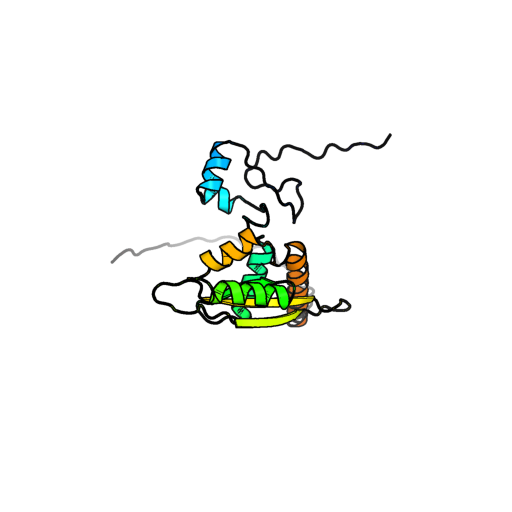ATOM 1341 C CA . THR A 1 172 ? 6.550 -21.741 24.327 1.00 47.69 172 THR A CA 1
ATOM 1342 C C . THR A 1 172 ? 6.139 -22.931 25.177 1.00 47.69 172 THR A C 1
ATOM 1344 O O . THR A 1 172 ? 6.330 -22.921 26.394 1.00 47.69 172 THR A O 1
ATOM 1347 N N . SER A 1 173 ? 5.532 -23.944 24.559 1.00 46.38 173 SER A N 1
ATOM 1348 C CA . SER A 1 173 ? 5.417 -25.250 25.182 1.00 46.38 173 SER A CA 1
ATOM 1349 C C . SER A 1 173 ? 6.853 -25.718 25.370 1.00 46.38 173 SER A C 1
ATOM 1351 O O . SER A 1 173 ? 7.489 -26.187 24.425 1.00 46.38 173 SER A O 1
ATOM 1353 N N . LEU A 1 174 ? 7.402 -25.482 26.560 1.00 46.34 174 LEU A N 1
ATOM 1354 C CA . LEU A 1 174 ? 8.640 -26.092 27.003 1.00 46.34 174 LEU A CA 1
ATOM 1355 C C . LEU A 1 174 ? 8.397 -27.596 26.934 1.00 46.34 174 LEU A C 1
ATOM 1357 O O . LEU A 1 174 ? 7.752 -28.183 27.798 1.00 46.34 174 LEU A O 1
ATOM 1361 N N . SER A 1 175 ? 8.858 -28.199 25.843 1.00 44.84 175 SER A N 1
ATOM 1362 C CA . SER A 1 175 ? 9.021 -29.635 25.738 1.00 44.84 175 SER A CA 1
ATOM 1363 C C . SER A 1 175 ? 10.097 -30.007 26.746 1.00 44.84 175 SER A C 1
ATOM 1365 O O . SER A 1 175 ? 11.289 -29.937 26.449 1.00 44.84 175 SER A O 1
ATOM 1367 N N . THR A 1 176 ? 9.675 -30.356 27.958 1.00 40.88 176 THR A N 1
ATOM 1368 C CA . THR A 1 176 ? 10.500 -31.086 28.914 1.00 40.88 176 THR A CA 1
ATOM 1369 C C . THR A 1 176 ? 10.923 -32.378 28.224 1.00 40.88 176 THR A C 1
ATOM 1371 O O . THR A 1 176 ? 10.131 -33.308 28.086 1.00 40.88 176 THR A O 1
ATOM 1374 N N . ALA A 1 177 ? 12.153 -32.413 27.715 1.00 44.88 177 ALA A N 1
ATOM 1375 C CA . ALA A 1 177 ? 12.763 -33.654 27.275 1.00 44.88 177 ALA A CA 1
ATOM 1376 C C . ALA A 1 177 ? 12.842 -34.588 28.493 1.00 44.88 177 ALA A C 1
ATOM 1378 O O . ALA A 1 177 ? 13.349 -34.155 29.534 1.00 44.88 177 ALA A O 1
ATOM 1379 N N . PRO A 1 178 ? 12.356 -35.838 28.421 1.00 39.06 178 PRO A N 1
ATOM 1380 C CA . PRO A 1 178 ? 12.718 -36.804 29.434 1.00 39.06 178 PRO A CA 1
ATOM 1381 C C . PRO A 1 178 ? 14.205 -37.126 29.255 1.00 39.06 178 PRO A C 1
ATOM 1383 O O . PRO A 1 178 ? 14.657 -37.527 28.182 1.00 39.06 178 PRO A O 1
ATOM 1386 N N . ASP A 1 179 ? 14.955 -36.897 30.328 1.00 42.78 179 ASP A N 1
ATOM 1387 C CA . ASP A 1 179 ? 16.302 -37.407 30.539 1.00 42.78 179 ASP A CA 1
ATOM 1388 C C . ASP A 1 179 ? 16.268 -38.938 30.425 1.00 42.78 179 ASP A C 1
ATOM 1390 O O . ASP A 1 179 ? 15.535 -39.606 31.157 1.00 42.78 179 ASP A O 1
ATOM 1394 N N . LEU A 1 180 ? 17.042 -39.505 29.498 1.00 37.16 180 LEU A N 1
ATOM 1395 C CA . LEU A 1 180 ? 17.337 -40.934 29.505 1.00 37.16 180 LEU A CA 1
ATOM 1396 C C . LEU A 1 180 ? 18.829 -41.154 29.272 1.00 37.16 180 LEU A C 1
ATOM 1398 O O . LEU A 1 180 ? 19.310 -41.354 28.156 1.00 37.16 180 LEU A O 1
ATOM 1402 N N . LYS A 1 181 ? 19.568 -41.142 30.380 1.00 41.97 181 LYS A N 1
ATOM 1403 C CA . LYS A 1 181 ? 20.897 -41.737 30.456 1.00 41.97 181 LYS A CA 1
ATOM 1404 C C . LYS A 1 181 ? 20.797 -43.262 30.358 1.00 41.97 181 LYS A C 1
ATOM 1406 O O . LYS A 1 181 ? 20.126 -43.894 31.163 1.00 41.97 181 LYS A O 1
ATOM 1411 N N . THR A 1 182 ? 21.595 -43.805 29.433 1.00 35.19 182 THR A N 1
ATOM 1412 C CA . THR A 1 182 ? 22.274 -45.121 29.449 1.00 35.19 182 THR A CA 1
ATOM 1413 C C . THR A 1 182 ? 21.437 -46.395 29.629 1.00 35.19 182 THR A C 1
ATOM 1415 O O . THR A 1 182 ? 20.956 -46.662 30.719 1.00 35.19 182 THR A O 1
ATOM 1418 N N . LEU A 1 183 ? 21.482 -47.302 28.638 1.00 31.91 183 LEU A N 1
ATOM 1419 C CA . LEU A 1 183 ? 22.285 -48.536 28.743 1.00 31.91 183 LEU A CA 1
ATOM 1420 C C . LEU A 1 183 ? 22.388 -49.315 27.402 1.00 31.91 183 LEU A C 1
ATOM 1422 O O . LEU A 1 183 ? 21.393 -49.643 26.767 1.00 31.91 183 LEU A O 1
ATOM 1426 N N . THR A 1 184 ? 23.634 -49.669 27.063 1.00 33.22 184 THR A N 1
ATOM 1427 C CA . THR A 1 184 ? 24.109 -50.898 26.381 1.00 33.22 184 THR A CA 1
ATOM 1428 C C . THR A 1 184 ? 23.742 -51.219 24.922 1.00 33.22 184 THR A C 1
ATOM 1430 O O . THR A 1 184 ? 22.658 -51.686 24.594 1.00 33.22 184 THR A O 1
ATOM 1433 N N . SER A 1 185 ? 24.781 -51.145 24.079 1.00 36.97 185 SER A N 1
ATOM 1434 C CA . SER A 1 185 ? 24.989 -51.982 22.885 1.00 36.97 185 SER A CA 1
ATOM 1435 C C . SER A 1 185 ? 25.053 -53.476 23.247 1.00 36.97 185 SER A C 1
ATOM 1437 O O . SER A 1 185 ? 25.572 -53.821 24.313 1.00 36.97 185 SER A O 1
ATOM 1439 N N . PRO A 1 186 ? 24.663 -54.369 22.318 1.00 39.03 186 PRO A N 1
ATOM 1440 C CA . PRO A 1 186 ? 25.662 -55.328 21.848 1.00 39.03 186 PRO A CA 1
ATOM 1441 C C . PRO A 1 186 ? 25.730 -55.520 20.321 1.00 39.03 186 PRO A C 1
ATOM 1443 O O . PRO A 1 186 ? 24.803 -55.266 19.558 1.00 39.03 186 PRO A O 1
ATOM 1446 N N . ARG A 1 187 ? 26.919 -55.988 19.933 1.00 33.41 187 ARG A N 1
ATOM 1447 C CA . ARG A 1 187 ? 27.450 -56.382 18.621 1.00 33.41 187 ARG A CA 1
ATOM 1448 C C . ARG A 1 187 ? 26.606 -57.386 17.810 1.00 33.41 187 ARG A C 1
ATOM 1450 O O . ARG A 1 187 ? 26.109 -58.356 18.359 1.00 33.41 187 ARG A O 1
ATOM 1457 N N . ASN A 1 188 ? 26.677 -57.195 16.484 1.00 35.19 188 ASN A N 1
ATOM 1458 C CA . ASN A 1 188 ? 26.736 -58.161 15.367 1.00 35.19 188 ASN A CA 1
ATOM 1459 C C . ASN A 1 188 ? 25.831 -59.409 15.362 1.00 35.19 188 ASN A C 1
ATOM 1461 O O . ASN A 1 188 ? 26.089 -60.373 16.074 1.00 35.19 188 ASN A O 1
ATOM 1465 N N . ALA A 1 189 ? 24.986 -59.501 14.329 1.00 33.91 189 ALA A N 1
ATOM 1466 C CA . ALA A 1 189 ? 24.729 -60.754 13.620 1.00 33.91 189 ALA A CA 1
ATOM 1467 C C . ALA A 1 189 ? 24.428 -60.484 12.136 1.00 33.91 189 ALA A C 1
ATOM 1469 O O . ALA A 1 189 ? 23.839 -59.472 11.766 1.00 33.91 189 ALA A O 1
ATOM 1470 N N . LYS A 1 190 ? 24.931 -61.390 11.303 1.00 34.25 190 LYS A N 1
ATOM 1471 C CA . LYS A 1 190 ? 25.046 -61.329 9.849 1.00 34.25 190 LYS A CA 1
ATOM 1472 C C . LYS A 1 190 ? 23.739 -61.754 9.160 1.00 34.25 190 LYS A C 1
ATOM 1474 O O . LYS A 1 190 ? 23.086 -62.678 9.619 1.00 34.25 190 LYS A O 1
ATOM 1479 N N . GLU A 1 191 ? 23.452 -61.097 8.036 1.00 34.44 191 GLU A N 1
ATOM 1480 C CA . GLU A 1 191 ? 23.082 -61.687 6.736 1.00 34.44 191 GLU A CA 1
ATOM 1481 C C . GLU A 1 191 ? 22.001 -62.793 6.684 1.00 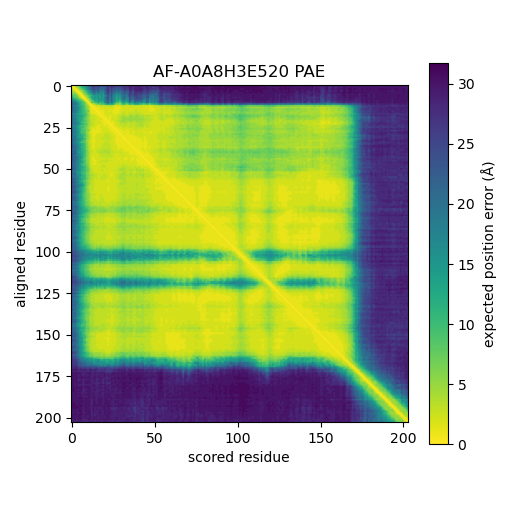34.44 191 GLU A C 1
ATOM 1483 O O . GLU A 1 191 ? 22.242 -63.927 7.083 1.00 34.44 191 GLU A O 1
ATOM 1488 N N . THR A 1 192 ? 20.861 -62.519 6.025 1.00 33.81 192 THR A N 1
ATOM 1489 C CA . THR A 1 192 ? 20.286 -63.411 4.985 1.00 33.81 192 THR A CA 1
ATOM 1490 C C . THR A 1 192 ? 19.131 -62.768 4.185 1.00 33.81 192 THR A C 1
ATOM 1492 O O . THR A 1 192 ? 18.157 -62.281 4.742 1.00 33.81 192 THR A O 1
ATOM 1495 N N . ARG A 1 193 ? 19.314 -62.779 2.852 1.00 33.44 193 ARG A N 1
ATOM 1496 C CA . ARG A 1 193 ? 18.382 -62.897 1.695 1.00 33.44 193 ARG A CA 1
ATOM 1497 C C . ARG A 1 193 ? 16.867 -62.699 1.913 1.00 33.44 193 ARG A C 1
ATOM 1499 O O . ARG A 1 193 ? 16.263 -63.367 2.732 1.00 33.44 193 ARG A O 1
ATOM 1506 N N . CYS A 1 194 ? 16.231 -61.792 1.161 1.00 27.75 194 CYS A N 1
ATOM 1507 C CA . CYS A 1 194 ? 15.691 -61.946 -0.215 1.00 27.75 194 CYS A CA 1
ATOM 1508 C C . CYS A 1 194 ? 14.260 -62.519 -0.231 1.00 27.75 194 CYS A C 1
ATOM 1510 O O . CYS A 1 194 ? 14.066 -63.644 0.206 1.00 27.75 194 CYS A O 1
ATOM 1512 N N . TRP A 1 195 ? 13.280 -61.761 -0.748 1.00 26.23 195 TRP A N 1
ATOM 1513 C CA . TRP A 1 195 ? 12.557 -62.039 -2.005 1.00 26.23 195 TRP A CA 1
ATOM 1514 C C . TRP A 1 195 ? 11.323 -61.122 -2.188 1.00 26.23 195 TRP A C 1
ATOM 1516 O O . TRP A 1 195 ? 10.538 -60.919 -1.271 1.00 26.23 195 TRP A O 1
ATOM 1526 N N . LEU A 1 196 ? 11.171 -60.658 -3.440 1.00 30.28 196 LEU A N 1
ATOM 1527 C CA . LEU A 1 196 ? 9.940 -60.285 -4.172 1.00 30.28 196 LEU A CA 1
ATOM 1528 C C . LEU A 1 196 ? 9.327 -58.867 -4.023 1.00 30.28 196 LEU A C 1
ATOM 1530 O O . LEU A 1 196 ? 8.549 -58.558 -3.130 1.00 30.28 196 LEU A O 1
ATOM 1534 N N . LYS A 1 197 ? 9.603 -58.045 -5.052 1.00 33.56 197 LYS A N 1
ATOM 1535 C CA . LYS A 1 197 ? 8.679 -57.066 -5.679 1.00 33.56 197 LYS A CA 1
ATOM 1536 C C . LYS A 1 197 ? 7.712 -57.814 -6.663 1.00 33.56 197 LYS A C 1
ATOM 1538 O O . LYS A 1 197 ? 7.905 -59.013 -6.842 1.00 33.56 197 LYS A O 1
ATOM 1543 N N . PRO A 1 198 ? 6.943 -57.147 -7.563 1.00 55.06 198 PRO A N 1
ATOM 1544 C CA . PRO A 1 198 ? 5.724 -56.317 -7.429 1.00 55.06 198 PRO A CA 1
ATOM 1545 C C . PRO A 1 198 ? 4.610 -56.735 -8.455 1.00 55.06 198 PRO A C 1
ATOM 1547 O O . PRO A 1 198 ? 4.820 -57.673 -9.218 1.00 55.06 198 PRO A O 1
ATOM 1550 N N . ARG A 1 199 ? 3.496 -55.974 -8.552 1.00 38.81 199 ARG A N 1
ATOM 1551 C CA . ARG A 1 199 ? 2.530 -55.741 -9.691 1.00 38.81 199 ARG A CA 1
ATOM 1552 C C . ARG A 1 199 ? 1.090 -55.719 -9.146 1.00 38.81 199 ARG A C 1
ATOM 1554 O O . ARG A 1 199 ? 0.806 -56.466 -8.225 1.00 38.81 199 ARG A O 1
ATOM 1561 N N . PHE A 1 200 ? 0.161 -54.857 -9.565 1.00 39.53 200 PHE A N 1
ATOM 1562 C CA . PHE A 1 200 ? -0.380 -54.512 -10.899 1.00 39.53 200 PHE A CA 1
ATOM 1563 C C . PHE A 1 200 ? -0.788 -53.012 -10.908 1.00 39.53 200 PHE A C 1
ATOM 1565 O O . PHE A 1 200 ? -1.078 -52.481 -9.845 1.00 39.53 200 PHE A O 1
ATOM 1572 N N . ALA A 1 201 ? -0.708 -52.184 -11.960 1.00 40.47 201 ALA A N 1
ATOM 1573 C CA . ALA A 1 201 ? -1.154 -52.240 -13.364 1.00 40.47 201 ALA A CA 1
ATOM 1574 C C . ALA A 1 201 ? -2.685 -52.124 -13.585 1.00 40.47 201 ALA A C 1
ATOM 1576 O O . ALA A 1 201 ? -3.387 -53.118 -13.488 1.00 40.47 201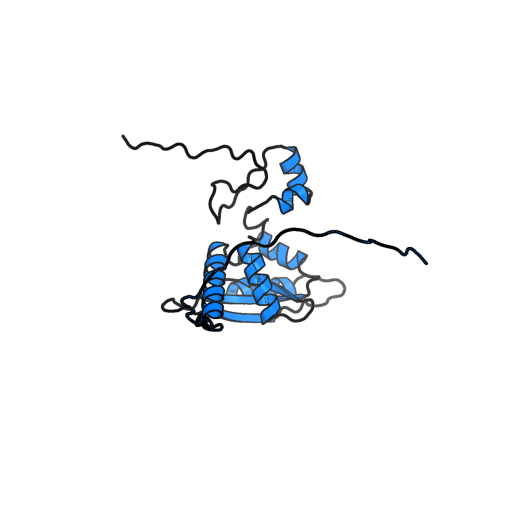 ALA A O 1
ATOM 1577 N N . ARG A 1 202 ? -3.096 -50.896 -13.961 1.00 40.28 202 ARG A N 1
ATOM 1578 C CA . ARG A 1 202 ? -4.147 -50.447 -14.910 1.00 40.28 202 ARG A CA 1
ATOM 1579 C C . ARG A 1 202 ? -5.570 -51.035 -14.861 1.00 40.28 202 ARG A C 1
ATOM 1581 O O . ARG A 1 202 ? -5.766 -52.223 -15.087 1.00 40.28 202 ARG A O 1
ATOM 1588 N N . GLY A 1 203 ? -6.531 -50.109 -14.790 1.00 45.88 203 GLY A N 1
ATOM 1589 C CA . GLY A 1 203 ? -7.811 -50.099 -15.504 1.00 45.88 203 GLY A CA 1
ATOM 1590 C C . GLY A 1 203 ? -7.989 -48.712 -16.109 1.00 45.88 203 GLY A C 1
ATOM 1591 O O . GLY A 1 203 ? -7.665 -47.752 -15.375 1.00 45.88 203 GLY A O 1
#

InterPro domains:
  IPR051750 Cystathionine gamma-synthase-like [PTHR42699] (11-178)

Mean predicted aligned error: 12.3 Å

Radius of gyration: 26.81 Å; Cα contacts (8 Å, |Δi|>4): 243; chains: 1; bounding box: 67×76×53 Å